Protein AF-A0A9W8K5K0-F1 (afdb_monomer)

Radius of gyration: 21.49 Å; Cα contacts (8 Å, |Δi|>4): 282; chains: 1; bounding box: 53×47×65 Å

Structure (mmCIF, N/CA/C/O backbone):
data_AF-A0A9W8K5K0-F1
#
_entry.id   AF-A0A9W8K5K0-F1
#
loop_
_atom_site.group_PDB
_atom_site.id
_atom_site.type_symbol
_atom_site.label_atom_id
_atom_site.label_alt_id
_atom_site.label_comp_id
_atom_site.label_asym_id
_atom_site.label_entity_id
_atom_site.label_seq_id
_atom_site.pdbx_PDB_ins_code
_atom_site.Cartn_x
_atom_site.Cartn_y
_atom_site.Cartn_z
_atom_site.occupancy
_atom_site.B_iso_or_equiv
_atom_site.auth_seq_id
_atom_site.auth_comp_id
_atom_site.auth_asym_id
_atom_s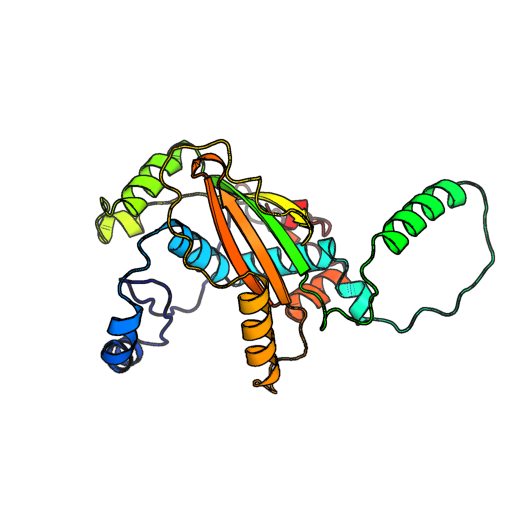ite.auth_atom_id
_atom_site.pdbx_PDB_model_num
ATOM 1 N N . MET A 1 1 ? 3.577 -17.006 6.324 1.00 28.88 1 MET A N 1
ATOM 2 C CA . MET A 1 1 ? 3.710 -16.705 7.771 1.00 28.88 1 MET A CA 1
ATOM 3 C C . MET A 1 1 ? 4.842 -15.705 7.890 1.00 28.88 1 MET A C 1
ATOM 5 O O . MET A 1 1 ? 5.988 -16.089 7.711 1.00 28.88 1 MET A O 1
ATOM 9 N N . PHE A 1 2 ? 4.519 -14.425 8.061 1.00 26.86 2 PHE A N 1
ATOM 10 C CA . PHE A 1 2 ? 5.523 -13.365 8.100 1.00 26.86 2 PHE A CA 1
ATOM 11 C C . PHE A 1 2 ? 6.258 -13.400 9.443 1.00 26.86 2 PHE A C 1
ATOM 13 O O . PHE A 1 2 ? 5.643 -13.220 10.494 1.00 26.86 2 PHE A O 1
ATOM 20 N N . VAL A 1 3 ? 7.568 -13.642 9.414 1.00 22.80 3 VAL A N 1
ATOM 21 C CA . VAL A 1 3 ? 8.436 -13.495 10.587 1.00 22.80 3 VAL A CA 1
ATOM 22 C C . VAL A 1 3 ? 8.920 -12.049 10.606 1.00 22.80 3 VAL A C 1
ATOM 24 O O . VAL A 1 3 ? 9.821 -11.663 9.869 1.00 22.80 3 VAL A O 1
ATOM 27 N N . VAL A 1 4 ? 8.278 -11.217 11.426 1.00 26.80 4 VAL A N 1
ATOM 28 C CA . VAL A 1 4 ? 8.677 -9.818 11.615 1.00 26.80 4 VAL A CA 1
ATOM 29 C C . VAL A 1 4 ? 10.001 -9.790 12.380 1.00 26.80 4 VAL A C 1
ATOM 31 O O . VAL A 1 4 ? 10.052 -10.093 13.574 1.00 26.80 4 VAL A O 1
ATOM 34 N N . HIS A 1 5 ? 11.084 -9.408 11.703 1.00 23.91 5 HIS A N 1
ATOM 35 C CA . HIS A 1 5 ? 12.347 -9.099 12.364 1.00 23.91 5 HIS A CA 1
ATOM 36 C C . HIS A 1 5 ? 12.169 -7.871 13.269 1.00 23.91 5 HIS A C 1
ATOM 38 O O . HIS A 1 5 ? 11.934 -6.763 12.800 1.00 23.91 5 HIS A O 1
ATOM 44 N N . LYS A 1 6 ? 12.250 -8.124 14.581 1.00 28.09 6 LYS A N 1
ATOM 45 C CA . LYS A 1 6 ? 12.564 -7.216 15.700 1.00 28.09 6 LYS A CA 1
ATOM 46 C C . LYS A 1 6 ? 12.496 -5.713 15.360 1.00 28.09 6 LYS A C 1
ATOM 48 O O . LYS A 1 6 ? 13.520 -5.057 15.202 1.00 28.09 6 LYS A O 1
ATOM 53 N N . ALA A 1 7 ? 11.280 -5.176 15.290 1.00 31.47 7 ALA A N 1
ATOM 54 C CA . ALA A 1 7 ? 11.058 -3.738 15.228 1.00 31.47 7 ALA A CA 1
ATOM 55 C C . ALA A 1 7 ? 11.490 -3.095 16.556 1.00 31.47 7 ALA A C 1
ATOM 57 O O . ALA A 1 7 ? 11.087 -3.543 17.634 1.00 31.47 7 ALA A O 1
ATOM 58 N N . GLU A 1 8 ? 12.314 -2.053 16.482 1.00 32.97 8 GLU A N 1
ATOM 59 C CA . GLU A 1 8 ? 12.599 -1.186 17.622 1.00 32.97 8 GLU A CA 1
ATOM 60 C C . GLU A 1 8 ? 11.276 -0.628 18.180 1.00 32.97 8 GLU A C 1
ATOM 62 O O . GLU A 1 8 ? 10.361 -0.265 17.437 1.00 32.97 8 GLU A O 1
ATOM 67 N N . LEU A 1 9 ? 11.136 -0.652 19.507 1.00 35.28 9 LEU A N 1
ATOM 68 C CA . LEU A 1 9 ? 9.880 -0.416 20.223 1.00 35.28 9 LEU A CA 1
ATOM 69 C C . LEU A 1 9 ? 9.452 1.060 20.148 1.00 35.28 9 LEU A C 1
ATOM 71 O O . LEU A 1 9 ? 9.703 1.836 21.067 1.00 35.28 9 LEU A O 1
ATOM 75 N N . PHE A 1 10 ? 8.757 1.450 19.082 1.00 43.97 10 PHE A N 1
ATOM 76 C CA . PHE A 1 10 ? 8.013 2.709 19.052 1.00 43.97 10 PHE A CA 1
ATOM 77 C C . PHE A 1 10 ? 6.735 2.594 19.893 1.00 43.97 10 PHE A C 1
ATOM 79 O O . PHE A 1 10 ? 5.970 1.633 19.772 1.00 43.97 10 PHE A O 1
ATOM 86 N N . VAL A 1 11 ? 6.466 3.601 20.730 1.00 43.78 11 VAL A N 1
ATOM 87 C CA . VAL A 1 11 ? 5.210 3.695 21.482 1.00 43.78 11 VAL A CA 1
ATOM 88 C C . VAL A 1 11 ? 4.137 4.229 20.535 1.00 43.78 11 VAL A C 1
ATOM 90 O O . VAL A 1 11 ? 4.165 5.393 20.132 1.00 43.78 11 VAL A O 1
ATOM 93 N N . ARG A 1 12 ? 3.185 3.372 20.159 1.00 55.06 12 ARG A N 1
ATOM 94 C CA . ARG A 1 12 ? 2.019 3.763 19.354 1.00 55.06 12 ARG A CA 1
ATOM 95 C C . ARG A 1 12 ? 0.937 4.373 20.239 1.00 55.06 12 ARG A C 1
ATOM 97 O O . ARG A 1 12 ? 0.675 3.883 21.337 1.00 55.06 12 ARG A O 1
ATOM 104 N N . ASN A 1 13 ? 0.270 5.415 19.744 1.00 52.84 13 ASN A N 1
ATOM 105 C CA . ASN A 1 13 ? -0.935 5.916 20.396 1.00 52.84 13 ASN A CA 1
ATOM 106 C C . ASN A 1 13 ? -2.065 4.884 20.289 1.00 52.84 13 ASN A C 1
ATOM 108 O O . 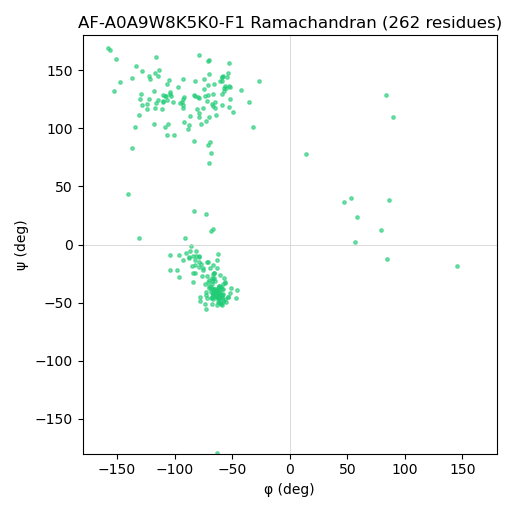ASN A 1 13 ? -2.461 4.526 19.186 1.00 52.84 13 ASN A O 1
ATOM 112 N N . PHE A 1 14 ? -2.597 4.418 21.415 1.00 54.91 14 PHE A N 1
ATOM 113 C CA . PHE A 1 14 ? -3.606 3.356 21.431 1.00 54.91 14 PHE A CA 1
ATOM 114 C C . PHE A 1 14 ? -4.948 3.778 20.812 1.00 54.91 14 PHE A C 1
ATOM 116 O O . PHE A 1 14 ? -5.616 2.947 20.201 1.00 54.91 14 PHE A O 1
ATOM 123 N N . ALA A 1 15 ? -5.304 5.067 20.880 1.00 61.88 15 ALA A N 1
ATOM 124 C CA . ALA A 1 15 ? -6.600 5.551 20.407 1.00 61.88 15 ALA A CA 1
ATOM 125 C C . ALA A 1 15 ? -6.699 5.583 18.871 1.00 61.88 15 ALA A C 1
ATOM 127 O O . ALA A 1 15 ? -7.614 4.994 18.305 1.00 61.88 15 ALA A O 1
ATOM 128 N N . CYS A 1 16 ? -5.732 6.191 18.175 1.00 67.50 16 CYS A N 1
ATOM 129 C CA . CYS A 1 16 ? -5.754 6.288 16.707 1.00 67.50 16 CYS A CA 1
ATOM 130 C C . CYS A 1 16 ? -4.790 5.316 16.009 1.00 67.50 16 CYS A C 1
ATOM 132 O O . CYS A 1 16 ? -4.999 4.991 14.849 1.00 67.50 16 CYS A O 1
ATOM 134 N N . LYS A 1 17 ? -3.742 4.828 16.690 1.00 63.69 17 LYS A N 1
ATOM 135 C CA . LYS A 1 17 ? -2.605 4.063 16.126 1.00 63.69 17 LYS A CA 1
ATOM 136 C C . LYS A 1 17 ? -1.827 4.767 14.994 1.00 63.69 17 LYS A C 1
ATOM 138 O O . LYS A 1 17 ? -0.855 4.195 14.514 1.00 63.69 17 LYS A O 1
ATOM 143 N N . MET A 1 18 ? -2.183 6.004 14.629 1.00 63.66 18 MET A N 1
ATOM 144 C CA . MET A 1 18 ? -1.558 6.772 13.539 1.00 63.66 18 MET A CA 1
ATOM 145 C C . MET A 1 18 ? -0.289 7.520 13.958 1.00 63.66 18 MET A C 1
ATOM 147 O O . MET A 1 18 ? 0.623 7.693 13.156 1.00 63.66 18 MET A O 1
ATOM 151 N N . ALA A 1 19 ? -0.213 7.980 15.208 1.00 72.06 19 ALA A N 1
ATOM 152 C CA . ALA A 1 19 ? 0.961 8.687 15.707 1.00 72.06 19 ALA A CA 1
ATOM 153 C C . ALA A 1 19 ? 1.955 7.709 16.353 1.00 72.06 19 ALA A C 1
ATOM 155 O O . ALA A 1 19 ? 1.594 6.933 17.249 1.00 72.06 19 ALA A O 1
ATOM 156 N N . MET A 1 20 ? 3.207 7.767 15.894 1.00 74.31 20 MET A N 1
ATOM 157 C CA . MET A 1 20 ? 4.337 7.035 16.465 1.00 74.31 20 MET A CA 1
ATOM 158 C C . MET A 1 20 ? 5.199 7.988 17.285 1.00 74.31 20 MET A C 1
ATOM 160 O O . MET A 1 20 ? 5.602 9.043 16.800 1.00 74.31 20 MET A O 1
ATOM 164 N N . TYR A 1 21 ? 5.504 7.598 18.520 1.00 79.56 21 TYR A N 1
ATOM 165 C CA . 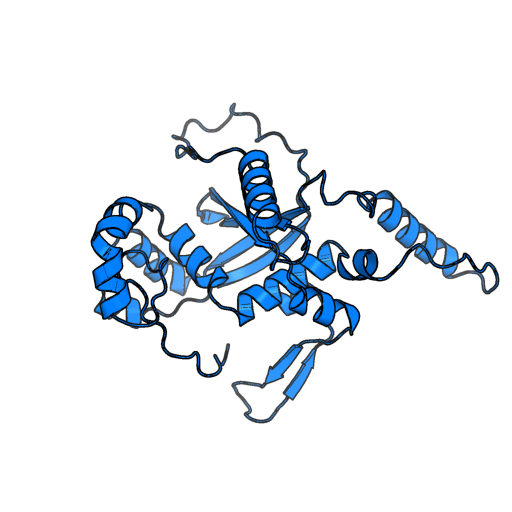TYR A 1 21 ? 6.361 8.367 19.410 1.00 79.56 21 TYR A CA 1
ATOM 166 C C . TYR A 1 21 ? 7.548 7.516 19.849 1.00 79.56 21 TYR A C 1
ATOM 168 O O . TYR A 1 21 ? 7.422 6.312 20.078 1.00 79.56 21 TYR A O 1
ATOM 176 N N . CYS A 1 22 ? 8.708 8.151 20.009 1.00 77.75 22 CYS A N 1
ATOM 177 C CA . CYS A 1 22 ? 9.886 7.484 20.560 1.00 77.75 22 CYS A CA 1
ATOM 178 C C . CYS A 1 22 ? 9.727 7.143 22.053 1.00 77.75 22 CYS A C 1
ATOM 180 O O . CYS A 1 22 ? 10.420 6.264 22.552 1.00 77.75 22 CYS A O 1
ATOM 182 N N . SER A 1 23 ? 8.811 7.807 22.771 1.00 84.38 23 SER A N 1
ATOM 183 C CA . SER A 1 23 ? 8.527 7.530 24.180 1.00 84.38 23 SER A CA 1
ATOM 184 C C . SER A 1 23 ? 7.120 7.980 24.604 1.00 84.38 23 SER A C 1
ATOM 186 O O . SER A 1 23 ? 6.442 8.737 23.898 1.00 84.38 23 SER A O 1
ATOM 188 N N . ARG A 1 24 ? 6.673 7.543 25.793 1.00 80.56 24 ARG A N 1
ATOM 189 C CA . ARG A 1 24 ? 5.390 7.973 26.388 1.00 80.56 24 ARG A CA 1
ATOM 190 C C . ARG A 1 24 ? 5.387 9.462 26.747 1.00 80.56 24 ARG A C 1
ATOM 192 O O . ARG A 1 24 ? 4.333 10.093 26.732 1.00 80.56 24 ARG A O 1
ATOM 199 N N . GLU A 1 25 ? 6.542 10.032 27.067 1.00 89.12 25 GLU A N 1
ATOM 200 C CA . GLU A 1 25 ? 6.707 11.455 27.373 1.00 89.12 25 GLU A CA 1
ATOM 201 C C . GLU A 1 25 ? 6.452 12.302 26.123 1.00 89.12 25 GLU A C 1
ATOM 203 O O . GLU A 1 25 ? 5.700 13.276 26.188 1.00 89.12 25 GLU A O 1
ATOM 208 N N . CYS A 1 26 ? 6.994 11.886 24.972 1.00 90.00 26 CYS A N 1
ATOM 209 C CA . CYS A 1 26 ? 6.730 12.526 23.682 1.00 90.00 26 CYS A CA 1
ATOM 210 C C . CYS A 1 26 ? 5.246 12.457 23.305 1.00 90.00 26 CYS A C 1
ATOM 212 O O . CYS A 1 26 ? 4.676 13.470 22.906 1.00 90.00 26 CYS A O 1
ATOM 214 N N . GLN A 1 27 ? 4.600 11.308 23.525 1.00 91.81 27 GLN A N 1
ATOM 215 C CA . GLN A 1 27 ? 3.160 11.163 23.314 1.00 91.81 27 GLN A CA 1
ATOM 216 C C . GLN A 1 27 ? 2.350 12.120 24.199 1.00 91.81 27 GLN A C 1
ATOM 218 O O . GLN A 1 27 ? 1.473 12.824 23.706 1.00 91.81 27 GLN A O 1
ATOM 223 N N . LYS A 1 28 ? 2.624 12.166 25.511 1.00 91.81 28 LYS A N 1
ATOM 224 C CA . LYS A 1 28 ? 1.899 13.043 26.448 1.00 91.81 28 LYS A CA 1
ATOM 225 C C . LYS A 1 28 ? 2.075 14.520 26.108 1.00 91.81 28 LYS A C 1
ATOM 227 O O . LYS A 1 28 ? 1.125 15.285 26.252 1.00 91.81 28 LYS A O 1
ATOM 232 N N . LYS A 1 29 ? 3.273 14.907 25.662 1.00 94.81 29 LYS A N 1
ATOM 233 C CA . LYS A 1 29 ? 3.589 16.279 25.254 1.00 94.81 29 LYS A CA 1
ATOM 234 C C . LYS A 1 29 ? 2.798 16.706 24.014 1.00 94.81 29 LYS A C 1
ATOM 236 O O . LYS A 1 29 ? 2.328 17.837 23.971 1.00 94.81 29 LYS A O 1
ATOM 241 N N . ASP A 1 30 ? 2.629 15.808 23.045 1.00 93.00 30 ASP A N 1
ATOM 242 C CA . ASP A 1 30 ? 1.894 16.068 21.799 1.00 93.00 30 ASP A CA 1
ATOM 243 C C . ASP A 1 30 ? 0.370 15.864 21.932 1.00 93.00 30 ASP A C 1
ATOM 245 O O . ASP A 1 30 ? -0.418 16.393 21.147 1.00 93.00 30 ASP A O 1
ATOM 249 N N . TRP A 1 31 ? -0.079 15.143 22.968 1.00 89.75 31 TRP A N 1
ATOM 250 C CA . TRP A 1 31 ? -1.483 14.767 23.158 1.00 89.75 31 TRP A CA 1
ATOM 251 C C . TRP A 1 31 ? -2.492 15.926 23.090 1.00 89.75 31 TRP A C 1
ATOM 253 O O . TRP A 1 31 ? -3.528 15.729 22.462 1.00 89.75 31 TRP A O 1
ATOM 263 N N . PRO A 1 32 ? -2.266 17.126 23.663 1.00 92.31 32 PRO A N 1
ATOM 264 C CA . PRO A 1 32 ? -3.235 18.222 23.559 1.00 92.31 32 PRO A CA 1
ATOM 265 C C . PRO A 1 32 ? -3.516 18.666 22.115 1.00 92.31 32 PRO A C 1
ATOM 267 O O . PRO A 1 32 ? -4.662 18.986 21.800 1.00 92.31 32 PRO A O 1
ATOM 270 N N . GLY A 1 33 ? -2.497 18.652 21.247 1.00 87.25 33 GLY A N 1
ATOM 271 C CA . GLY A 1 33 ? -2.648 18.939 19.818 1.00 87.25 33 GLY A CA 1
ATOM 272 C C . GLY A 1 33 ? -3.228 17.742 19.072 1.00 87.25 33 GLY A C 1
ATOM 273 O O . GLY A 1 33 ? -4.235 17.859 18.377 1.00 87.25 33 GLY A O 1
ATOM 274 N N . HIS A 1 34 ? -2.658 16.560 19.308 1.00 85.38 34 HIS A N 1
ATOM 275 C CA . HIS A 1 34 ? -3.088 15.324 18.666 1.00 85.38 34 HIS A CA 1
ATOM 276 C C . HIS A 1 34 ? -4.540 14.951 18.991 1.00 85.38 34 HIS A C 1
ATOM 278 O O . HIS A 1 34 ? -5.251 14.454 18.133 1.00 85.38 34 HIS A O 1
ATOM 284 N N . LYS A 1 35 ? -5.040 15.212 20.203 1.00 83.38 35 LYS A N 1
ATOM 285 C CA . LYS A 1 35 ? -6.413 14.871 20.619 1.00 83.38 35 LYS A CA 1
ATOM 286 C C . LYS A 1 35 ? -7.483 15.481 19.707 1.00 83.38 35 LYS A C 1
ATOM 288 O O . LYS A 1 35 ? -8.561 14.904 19.589 1.00 83.38 35 LYS A O 1
ATOM 293 N N . GLN A 1 36 ? -7.194 16.624 19.084 1.00 79.06 36 GLN A N 1
ATOM 294 C CA . GLN A 1 36 ? -8.106 17.283 18.149 1.00 79.06 36 GLN A CA 1
ATOM 295 C C . GLN A 1 36 ? -8.187 16.546 16.806 1.00 79.06 36 GLN A C 1
ATOM 297 O O . GLN A 1 36 ? -9.263 16.489 16.229 1.00 79.06 36 GLN A O 1
ATOM 302 N N . SER A 1 37 ? -7.087 15.939 16.346 1.00 68.62 37 SER A N 1
ATOM 303 C CA . SER A 1 37 ? -7.039 15.108 15.132 1.00 68.62 37 SER A CA 1
ATOM 304 C C . SER A 1 37 ? -7.251 13.611 15.394 1.00 68.62 37 SER A C 1
ATOM 306 O O . SER A 1 37 ? -7.486 12.847 14.469 1.00 68.62 37 SER A O 1
ATOM 308 N N . CYS A 1 38 ? -7.174 13.179 16.655 1.00 78.31 38 CYS A N 1
ATOM 309 C CA . CYS A 1 38 ? -7.362 11.793 17.089 1.00 78.31 38 CYS A CA 1
ATOM 310 C C . CYS A 1 38 ? -8.838 11.366 17.076 1.00 78.31 38 CYS A C 1
ATOM 312 O O . CYS A 1 38 ? -9.140 10.174 17.065 1.00 78.31 38 CYS A O 1
ATOM 314 N N . LYS A 1 39 ? -9.762 12.331 17.126 1.00 61.25 39 LYS A N 1
ATOM 315 C CA . LYS A 1 39 ? -11.200 12.075 17.082 1.00 61.25 39 LYS A CA 1
ATOM 316 C C . LYS A 1 39 ? -11.654 11.914 15.629 1.00 61.25 39 LYS A C 1
ATOM 318 O O . LYS A 1 39 ? -11.423 12.806 14.829 1.00 61.25 39 LYS A O 1
ATOM 323 N N . GLU A 1 40 ? -12.371 10.820 15.368 1.00 57.34 40 GLU A N 1
ATOM 324 C CA . GLU A 1 40 ? -13.272 10.634 14.213 1.00 57.34 40 GLU A CA 1
ATOM 325 C C . GLU A 1 40 ? -12.685 10.132 12.882 1.00 57.34 40 GLU A C 1
ATOM 327 O O . GLU A 1 40 ? -13.211 10.454 11.822 1.00 57.34 40 GLU A O 1
ATOM 332 N N . GLU A 1 41 ? -11.729 9.200 12.895 1.00 55.06 41 GLU A N 1
ATOM 333 C CA . GLU A 1 41 ? -11.736 8.194 11.817 1.00 55.06 41 GLU A CA 1
ATOM 334 C C . GLU A 1 41 ? -12.720 7.083 12.198 1.00 55.06 41 GLU A C 1
ATOM 336 O O . GLU A 1 41 ? -12.396 6.123 12.897 1.00 55.06 41 GLU A O 1
ATOM 341 N N . THR A 1 42 ? -13.977 7.293 11.797 1.00 57.25 42 THR A N 1
ATOM 342 C CA . THR A 1 42 ? -15.134 6.429 12.078 1.00 57.25 42 THR A CA 1
ATOM 343 C C . THR A 1 42 ? -15.110 5.117 11.313 1.00 57.25 42 THR A C 1
ATOM 345 O O . THR A 1 42 ? -15.847 4.208 11.688 1.00 57.25 42 THR A O 1
ATOM 348 N N . SER A 1 43 ? -14.275 4.984 10.275 1.00 64.94 43 SER A N 1
ATOM 349 C CA . SER A 1 43 ? -14.071 3.700 9.624 1.00 64.94 43 SER A CA 1
ATOM 350 C C . SER A 1 43 ? -12.746 3.053 10.088 1.00 64.94 43 SER A C 1
ATOM 352 O O . SER A 1 43 ? -11.656 3.611 9.973 1.00 64.94 43 SER A O 1
ATOM 354 N N . PRO A 1 44 ? -12.816 1.846 10.641 1.00 70.25 44 PRO A N 1
ATOM 355 C CA . PRO A 1 44 ? -11.659 1.092 11.130 1.00 70.25 44 PRO A CA 1
ATOM 356 C C . PRO A 1 44 ? -10.896 0.351 10.029 1.00 70.25 44 PRO A C 1
ATOM 358 O O . PRO A 1 44 ? -9.765 -0.080 10.246 1.00 70.25 44 PRO A O 1
ATOM 361 N N . ILE A 1 45 ? -11.458 0.293 8.822 1.00 76.19 45 ILE A N 1
ATOM 362 C CA . ILE A 1 45 ? -10.751 -0.157 7.624 1.00 76.19 45 ILE A CA 1
ATOM 363 C C . ILE A 1 45 ? -9.567 0.781 7.297 1.00 76.19 45 ILE A C 1
ATOM 365 O O . ILE A 1 45 ? -8.449 0.276 7.192 1.00 76.19 45 ILE A O 1
ATOM 369 N N . PRO A 1 46 ? -9.725 2.121 7.202 1.00 80.56 46 PRO A N 1
ATOM 370 C CA . PRO A 1 46 ? -8.591 3.040 7.103 1.00 80.56 46 PRO A CA 1
ATOM 371 C C . PRO A 1 46 ? -7.527 2.833 8.170 1.00 80.56 46 PRO A C 1
ATOM 373 O O . PRO A 1 46 ? -6.347 2.908 7.851 1.00 80.56 46 PRO A O 1
ATOM 376 N N . ARG A 1 47 ? -7.910 2.506 9.411 1.00 77.19 47 ARG A N 1
ATOM 377 C CA . ARG A 1 47 ? -6.945 2.216 10.484 1.00 77.19 47 ARG A CA 1
ATOM 378 C C . ARG A 1 47 ? -6.145 0.947 10.204 1.00 77.19 47 ARG A C 1
ATOM 380 O O . ARG A 1 47 ? -4.934 0.939 10.416 1.00 77.19 47 ARG A O 1
ATOM 387 N N . LEU A 1 48 ? -6.804 -0.111 9.728 1.00 80.44 48 LEU A N 1
ATOM 388 C CA . LEU A 1 48 ? -6.146 -1.357 9.335 1.00 80.44 48 LEU A CA 1
ATOM 389 C C . LEU A 1 48 ? -5.162 -1.115 8.185 1.00 80.44 48 LEU A C 1
ATOM 391 O O . LEU A 1 48 ? -3.994 -1.483 8.291 1.00 80.44 48 LEU A O 1
ATOM 395 N N . LEU A 1 49 ? -5.610 -0.431 7.131 1.00 83.75 49 LEU A N 1
ATOM 396 C CA . LEU A 1 49 ? -4.781 -0.105 5.970 1.00 83.75 49 LEU A CA 1
ATOM 397 C C . LEU A 1 49 ? -3.652 0.869 6.325 1.00 83.75 49 LEU A C 1
ATOM 399 O O . LEU A 1 49 ? -2.524 0.686 5.888 1.00 83.75 49 LEU A O 1
ATOM 403 N N . SER A 1 50 ? -3.899 1.855 7.185 1.00 83.31 50 SER A N 1
ATOM 404 C CA . SER A 1 50 ? -2.855 2.736 7.717 1.00 83.31 50 SER A CA 1
ATOM 405 C C . SER A 1 50 ? -1.805 1.936 8.496 1.00 83.31 50 SER A C 1
ATOM 407 O O . SER A 1 50 ? -0.607 2.137 8.306 1.00 83.31 50 SER A O 1
ATOM 409 N N . GLY A 1 51 ? -2.235 0.966 9.310 1.00 82.00 51 GLY A N 1
ATOM 410 C CA . GLY A 1 51 ? -1.343 0.042 10.008 1.00 82.00 51 GLY A CA 1
ATOM 411 C C . GLY A 1 51 ? -0.516 -0.834 9.062 1.00 82.00 51 GLY A C 1
ATOM 412 O O . GLY A 1 51 ? 0.675 -1.025 9.312 1.00 82.00 51 GLY A O 1
ATOM 413 N N . PHE A 1 52 ? -1.125 -1.313 7.974 1.00 85.19 52 PHE A N 1
ATOM 414 C CA . PHE A 1 52 ? -0.444 -2.032 6.895 1.00 85.19 52 PHE A CA 1
ATOM 415 C C . PHE A 1 52 ? 0.638 -1.151 6.250 1.00 85.19 52 PHE A C 1
ATOM 417 O O . PHE A 1 52 ? 1.805 -1.534 6.214 1.00 85.19 52 PHE A O 1
ATOM 424 N N . MET A 1 53 ? 0.285 0.077 5.858 1.00 88.00 53 MET A N 1
ATOM 425 C CA . MET A 1 53 ? 1.213 1.044 5.255 1.00 88.00 53 MET A CA 1
ATOM 426 C C . MET A 1 53 ? 2.317 1.511 6.220 1.00 88.00 53 MET A C 1
ATOM 428 O O . MET A 1 53 ? 3.390 1.927 5.785 1.00 88.00 53 MET A O 1
ATOM 432 N N . ALA A 1 54 ? 2.085 1.442 7.532 1.00 85.56 54 ALA A N 1
ATOM 433 C CA . ALA A 1 54 ? 3.081 1.765 8.550 1.00 85.56 54 ALA A CA 1
ATOM 434 C C . ALA A 1 54 ? 4.112 0.643 8.782 1.00 85.56 54 ALA A C 1
ATOM 436 O O . ALA A 1 54 ? 5.092 0.862 9.496 1.00 85.56 54 ALA A O 1
ATOM 437 N N . ASN A 1 55 ? 3.909 -0.559 8.228 1.00 84.69 55 ASN A N 1
ATOM 438 C CA . ASN A 1 55 ? 4.902 -1.628 8.283 1.00 84.69 55 ASN A CA 1
ATOM 439 C C . ASN A 1 55 ? 5.970 -1.393 7.196 1.00 84.69 55 ASN A C 1
ATOM 441 O O . ASN A 1 55 ? 5.634 -1.439 6.014 1.00 84.69 55 ASN A O 1
ATOM 445 N N . PRO A 1 56 ? 7.248 -1.168 7.553 1.00 85.12 56 PRO A N 1
ATOM 446 C CA . PRO A 1 56 ? 8.279 -0.808 6.582 1.00 85.12 56 PRO A CA 1
ATOM 447 C C . PRO A 1 56 ? 8.571 -1.913 5.563 1.00 85.12 56 PRO A C 1
ATOM 449 O O . PRO A 1 56 ?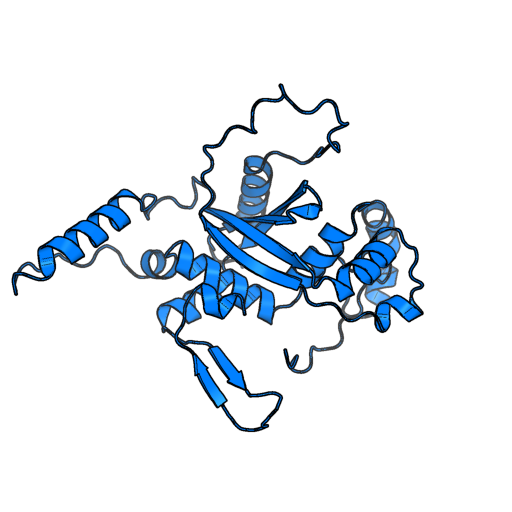 8.908 -1.589 4.431 1.00 85.12 56 PRO A O 1
ATOM 452 N N . VAL A 1 57 ? 8.431 -3.189 5.941 1.00 86.31 57 VAL A N 1
ATOM 453 C CA . VAL A 1 57 ? 8.669 -4.324 5.033 1.00 86.31 57 VAL A CA 1
ATOM 454 C C . VAL A 1 57 ? 7.536 -4.412 4.017 1.00 86.31 57 VAL A C 1
ATOM 456 O O . VAL A 1 57 ? 7.780 -4.275 2.827 1.00 86.31 57 VAL A O 1
ATOM 459 N N . LEU A 1 58 ? 6.287 -4.490 4.488 1.00 88.00 58 LEU A N 1
ATOM 460 C CA . LEU A 1 58 ? 5.117 -4.575 3.602 1.00 88.00 58 LEU A CA 1
ATOM 461 C C . LEU A 1 58 ? 4.989 -3.346 2.695 1.00 88.00 58 LEU A C 1
ATOM 463 O O . LEU A 1 58 ? 4.616 -3.454 1.531 1.00 88.00 58 LEU A O 1
ATOM 467 N N . ASN A 1 59 ? 5.312 -2.162 3.217 1.00 91.25 59 ASN A N 1
ATOM 468 C CA . ASN A 1 59 ? 5.314 -0.937 2.429 1.00 91.25 59 ASN A CA 1
ATOM 469 C C . ASN A 1 59 ? 6.437 -0.948 1.376 1.00 91.25 59 ASN A C 1
ATOM 471 O O . ASN A 1 59 ? 6.214 -0.504 0.253 1.00 91.25 59 ASN A O 1
ATOM 475 N N . LEU A 1 60 ? 7.620 -1.486 1.693 1.00 91.06 60 LEU A N 1
ATOM 476 C CA . LEU A 1 60 ? 8.688 -1.662 0.708 1.00 91.06 60 LEU A CA 1
ATOM 477 C C . LEU A 1 60 ? 8.280 -2.646 -0.397 1.00 91.06 60 LEU A C 1
ATOM 479 O O . LEU A 1 60 ? 8.482 -2.337 -1.571 1.00 91.06 60 LEU A O 1
ATOM 483 N N . ASP A 1 61 ? 7.670 -3.776 -0.044 1.00 91.06 61 ASP A N 1
ATOM 484 C CA . ASP A 1 61 ? 7.197 -4.772 -1.012 1.00 91.06 61 ASP A CA 1
ATOM 485 C C . ASP A 1 61 ? 6.119 -4.178 -1.925 1.00 91.06 61 ASP A C 1
ATOM 487 O O . ASP A 1 61 ? 6.216 -4.260 -3.150 1.00 91.06 61 ASP A O 1
ATOM 491 N N . LEU A 1 62 ? 5.157 -3.451 -1.350 1.00 94.25 62 LEU A N 1
ATOM 492 C CA . LEU A 1 62 ? 4.134 -2.732 -2.106 1.00 94.25 62 LEU A CA 1
ATOM 493 C C . LEU A 1 62 ? 4.738 -1.669 -3.038 1.00 94.25 62 LEU A C 1
ATOM 495 O O . LEU A 1 62 ? 4.364 -1.587 -4.207 1.00 94.25 62 LEU A O 1
ATOM 499 N N . GLN A 1 63 ? 5.682 -0.853 -2.558 1.00 94.75 63 GLN A N 1
ATOM 500 C CA . GLN A 1 63 ? 6.376 0.130 -3.400 1.00 94.75 63 GLN A CA 1
ATOM 501 C C . GLN A 1 63 ? 7.144 -0.542 -4.539 1.00 94.75 63 GLN A C 1
ATOM 503 O O . GLN A 1 63 ? 7.175 -0.013 -5.650 1.00 94.75 63 GLN A O 1
ATOM 508 N N . THR A 1 64 ? 7.744 -1.702 -4.277 1.00 93.19 64 THR A N 1
ATOM 509 C CA . THR A 1 64 ? 8.475 -2.496 -5.269 1.00 93.19 64 THR A CA 1
ATOM 510 C C . THR A 1 64 ? 7.514 -3.047 -6.321 1.00 93.19 64 THR A C 1
ATOM 512 O O . THR A 1 64 ? 7.758 -2.869 -7.513 1.00 93.19 64 THR A O 1
ATOM 515 N N . ALA A 1 65 ? 6.363 -3.588 -5.906 1.00 94.31 65 ALA A N 1
ATOM 516 C CA . ALA A 1 65 ? 5.295 -4.024 -6.804 1.00 94.31 65 ALA A CA 1
ATOM 517 C C . ALA A 1 65 ? 4.820 -2.881 -7.717 1.00 94.31 65 ALA A C 1
ATOM 519 O O . ALA A 1 65 ? 4.748 -3.041 -8.935 1.00 94.31 65 ALA A O 1
ATOM 520 N N . LEU A 1 66 ? 4.571 -1.697 -7.145 1.00 94.94 66 LEU A N 1
ATOM 521 C CA . LEU A 1 66 ? 4.188 -0.498 -7.896 1.00 94.94 66 LEU A CA 1
ATOM 522 C C . LEU A 1 66 ? 5.295 -0.051 -8.864 1.00 94.94 66 LEU A C 1
ATOM 524 O O . LEU A 1 66 ? 5.008 0.322 -10.002 1.00 94.94 66 LEU A O 1
ATOM 528 N N . ALA A 1 67 ? 6.559 -0.110 -8.441 1.00 93.88 67 ALA A N 1
ATOM 529 C CA . ALA A 1 67 ? 7.700 0.247 -9.276 1.00 93.88 67 ALA A CA 1
ATOM 530 C C . ALA A 1 67 ? 7.873 -0.695 -10.476 1.00 93.88 67 ALA A C 1
ATOM 532 O O . ALA A 1 67 ? 8.189 -0.217 -11.567 1.00 93.88 67 ALA A O 1
ATOM 533 N N . ILE A 1 68 ? 7.632 -1.998 -10.301 1.00 92.62 68 ILE A N 1
ATOM 534 C CA . ILE A 1 68 ? 7.617 -2.986 -11.392 1.00 92.62 68 ILE A CA 1
ATOM 535 C C . ILE A 1 68 ? 6.434 -2.710 -12.317 1.00 92.62 68 ILE A C 1
ATOM 537 O O . ILE A 1 68 ? 6.615 -2.564 -13.524 1.00 92.62 68 ILE A O 1
ATOM 541 N N . MET A 1 69 ? 5.235 -2.583 -11.745 1.00 93.25 69 MET A N 1
ATOM 542 C CA . MET A 1 69 ? 3.984 -2.426 -12.486 1.00 93.25 69 MET A CA 1
ATOM 543 C C . MET A 1 69 ? 3.983 -1.187 -13.387 1.00 93.25 69 MET A C 1
ATOM 545 O O . MET A 1 69 ? 3.576 -1.265 -14.543 1.00 93.25 69 MET A O 1
ATOM 549 N N . PHE A 1 70 ? 4.472 -0.050 -12.888 1.00 92.00 70 PHE A N 1
ATOM 550 C CA . PHE A 1 70 ? 4.605 1.180 -13.679 1.00 92.00 70 PHE A CA 1
ATOM 551 C C . PHE A 1 70 ? 5.960 1.316 -14.372 1.00 92.00 70 PHE A C 1
ATOM 553 O O . PHE A 1 70 ? 6.232 2.344 -14.995 1.00 92.00 70 PHE A O 1
ATOM 560 N N . ASN A 1 71 ? 6.812 0.291 -14.282 1.00 91.25 71 ASN A N 1
ATOM 561 C CA . ASN A 1 71 ? 8.123 0.251 -14.915 1.00 91.25 71 ASN A CA 1
ATOM 562 C C . ASN A 1 71 ? 9.004 1.477 -14.566 1.00 91.25 71 ASN A C 1
ATOM 564 O O . ASN A 1 71 ? 9.715 2.033 -15.402 1.00 91.25 71 ASN A O 1
ATOM 568 N N . ILE A 1 72 ? 8.959 1.912 -13.306 1.00 89.75 72 ILE A N 1
ATOM 569 C CA . ILE A 1 72 ? 9.590 3.152 -12.822 1.00 89.75 72 ILE A CA 1
ATOM 570 C C . ILE A 1 72 ? 11.118 3.056 -12.838 1.00 89.75 72 ILE A C 1
ATOM 572 O O . ILE A 1 72 ? 11.814 4.020 -13.155 1.00 89.75 72 ILE A O 1
ATOM 576 N N . ALA A 1 73 ? 11.658 1.879 -12.525 1.00 86.00 73 ALA A N 1
ATOM 577 C CA . ALA A 1 73 ? 13.097 1.647 -12.441 1.00 86.00 73 ALA A CA 1
ATOM 578 C C . ALA A 1 73 ? 13.840 1.877 -13.765 1.00 86.00 73 ALA A C 1
ATOM 580 O O . ALA A 1 73 ? 14.967 2.383 -13.764 1.00 86.00 73 ALA A O 1
ATOM 581 N N . THR A 1 74 ? 13.202 1.541 -14.889 1.00 82.81 74 THR A N 1
ATOM 582 C CA . THR A 1 74 ? 13.787 1.745 -16.222 1.00 82.81 74 THR A CA 1
ATOM 583 C C . THR A 1 74 ? 13.719 3.206 -16.658 1.00 82.81 74 THR A C 1
ATOM 585 O O . THR A 1 74 ? 14.594 3.659 -17.391 1.00 82.81 74 THR A O 1
ATOM 588 N N . MET A 1 75 ? 12.742 3.971 -16.159 1.00 74.88 75 MET A N 1
ATOM 589 C CA . MET A 1 75 ? 12.655 5.416 -16.397 1.00 74.88 75 MET A CA 1
ATOM 590 C C . MET A 1 75 ? 13.752 6.185 -15.652 1.00 74.88 75 MET A C 1
ATOM 592 O O . MET A 1 75 ? 14.231 7.205 -16.136 1.00 74.88 75 MET A O 1
ATOM 596 N N . ALA A 1 76 ? 14.167 5.694 -14.481 1.00 70.00 76 ALA A N 1
ATOM 597 C CA . ALA A 1 76 ? 15.164 6.361 -13.648 1.00 70.00 76 ALA A CA 1
ATOM 598 C C . ALA A 1 76 ? 16.610 6.226 -14.165 1.00 70.00 76 ALA A C 1
ATOM 600 O O . ALA A 1 76 ? 17.465 7.012 -13.763 1.00 70.00 76 ALA A O 1
ATOM 601 N N . THR A 1 77 ? 16.909 5.235 -15.015 1.00 64.75 77 THR A N 1
ATOM 602 C CA . THR A 1 77 ? 18.297 4.830 -15.311 1.00 64.75 77 THR A CA 1
ATOM 603 C C . THR A 1 77 ? 18.868 5.268 -16.650 1.00 64.75 77 THR A C 1
ATOM 605 O O . THR A 1 77 ? 20.072 5.109 -16.810 1.00 64.75 77 THR A O 1
ATOM 608 N N . ASN A 1 78 ? 18.113 5.839 -17.599 1.00 48.94 78 ASN A N 1
ATOM 609 C CA . ASN A 1 78 ? 18.689 6.142 -18.920 1.00 48.94 78 ASN A CA 1
ATOM 610 C C . ASN A 1 78 ? 18.026 7.324 -19.669 1.00 48.94 78 ASN A C 1
ATOM 612 O O . ASN A 1 78 ? 16.808 7.303 -19.858 1.00 48.94 78 ASN A O 1
ATOM 616 N N . PRO A 1 79 ? 18.795 8.290 -20.231 1.00 45.38 79 PRO A N 1
ATOM 617 C CA . PRO A 1 79 ? 18.479 8.806 -21.566 1.00 45.38 79 PRO A CA 1
ATOM 618 C C . PRO A 1 79 ? 18.520 7.635 -22.570 1.00 45.38 79 PRO A C 1
ATOM 620 O O . PRO A 1 79 ? 19.331 6.727 -22.392 1.00 45.38 79 PRO A O 1
ATOM 623 N N . PRO A 1 80 ? 17.652 7.608 -23.597 1.00 38.12 80 PRO A N 1
ATOM 624 C CA . PRO A 1 80 ? 17.421 6.427 -24.429 1.00 38.12 80 PRO A CA 1
ATOM 625 C C . PRO A 1 80 ? 18.736 5.840 -24.975 1.00 38.12 80 PRO A C 1
ATOM 627 O O . PRO A 1 80 ? 19.586 6.604 -25.444 1.00 38.12 80 PRO A O 1
ATOM 630 N N . PRO A 1 81 ? 18.928 4.507 -24.930 1.00 43.69 81 PRO A N 1
ATOM 631 C CA . PRO A 1 81 ? 20.123 3.890 -25.487 1.00 43.69 81 PRO A CA 1
ATOM 632 C C . PRO A 1 81 ? 20.228 4.228 -26.984 1.00 43.69 81 PRO A C 1
ATOM 634 O O . PRO A 1 81 ? 19.205 4.232 -27.677 1.00 43.69 81 PRO A O 1
ATOM 637 N N . PRO A 1 82 ? 21.433 4.506 -27.519 1.00 40.12 82 PRO A N 1
ATOM 638 C CA . PRO A 1 82 ? 21.603 4.687 -28.952 1.00 40.12 82 PRO A CA 1
ATOM 639 C C . PRO A 1 82 ? 21.162 3.407 -29.665 1.00 40.12 82 PRO A C 1
ATOM 641 O O . PRO A 1 82 ? 21.684 2.321 -29.405 1.00 40.12 82 PRO A O 1
ATOM 644 N N . PHE A 1 83 ? 20.165 3.554 -30.536 1.00 42.12 83 PHE A N 1
ATOM 645 C CA . PHE A 1 83 ? 19.595 2.482 -31.341 1.00 42.12 83 PHE A CA 1
ATOM 646 C C . PHE A 1 83 ? 20.712 1.748 -32.095 1.00 42.12 83 PHE A C 1
ATOM 648 O O . PHE A 1 83 ? 21.417 2.357 -32.900 1.00 42.12 83 PHE A O 1
ATOM 655 N N . ARG A 1 84 ? 20.882 0.447 -31.833 1.00 46.72 84 ARG A N 1
ATOM 656 C CA . ARG A 1 84 ? 21.692 -0.442 -32.673 1.00 46.72 84 ARG A CA 1
ATOM 657 C C . ARG A 1 84 ? 20.743 -1.341 -33.467 1.00 46.72 84 ARG A C 1
ATOM 659 O O . ARG A 1 84 ? 20.141 -2.235 -32.870 1.00 46.72 84 ARG A O 1
ATOM 666 N N . PRO A 1 85 ? 20.539 -1.080 -34.768 1.00 55.06 85 PRO A N 1
ATOM 667 C CA . PRO A 1 85 ? 19.997 -2.094 -35.657 1.00 55.06 85 PRO A CA 1
ATOM 668 C C . PRO A 1 85 ? 21.061 -3.184 -35.856 1.00 55.06 85 PRO A C 1
ATOM 670 O O . PRO A 1 85 ? 22.238 -2.886 -35.686 1.00 55.06 85 PRO A O 1
ATOM 673 N N . GLU A 1 86 ? 20.631 -4.386 -36.264 1.00 55.38 86 GLU A N 1
ATOM 674 C CA . GLU A 1 86 ? 21.452 -5.595 -36.537 1.00 55.38 86 GLU A CA 1
ATOM 675 C C . GLU A 1 86 ? 21.618 -6.446 -35.248 1.00 55.38 86 GLU A C 1
ATOM 677 O O . GLU A 1 86 ? 22.170 -5.981 -34.261 1.00 55.38 86 GLU A O 1
ATOM 682 N N . ASP A 1 87 ? 21.039 -7.642 -35.048 1.00 48.09 87 ASP A N 1
ATOM 683 C CA . ASP A 1 87 ? 20.722 -8.754 -35.953 1.00 48.09 87 ASP A CA 1
ATOM 684 C C . ASP A 1 87 ? 19.596 -9.675 -35.419 1.00 48.09 87 ASP A C 1
ATOM 686 O O . ASP A 1 87 ? 19.160 -9.565 -34.273 1.00 48.09 87 ASP A O 1
ATOM 690 N N . GLU A 1 88 ? 19.123 -10.559 -36.304 1.00 48.81 88 GLU A N 1
ATOM 691 C CA . GLU A 1 88 ? 18.278 -11.761 -36.138 1.00 48.81 88 GLU A CA 1
ATOM 692 C C . GLU A 1 88 ? 16.749 -11.632 -36.060 1.00 48.81 88 GLU A C 1
ATOM 694 O O . GLU A 1 88 ? 16.168 -10.819 -35.342 1.00 48.81 88 GLU A O 1
ATOM 699 N N . VAL A 1 89 ? 16.118 -12.439 -36.914 1.00 64.81 89 VAL A N 1
ATOM 700 C CA . VAL A 1 89 ? 14.808 -12.301 -37.550 1.00 64.81 89 VAL A CA 1
ATOM 701 C C . VAL A 1 89 ? 14.043 -13.599 -37.289 1.00 64.81 89 VAL A C 1
ATOM 703 O O . VAL A 1 89 ? 14.539 -14.664 -37.626 1.00 64.81 89 VAL A O 1
ATOM 706 N N . ASP A 1 90 ? 12.900 -13.463 -36.607 1.00 60.59 90 ASP A N 1
ATOM 707 C CA . ASP A 1 90 ? 11.631 -14.221 -36.747 1.00 60.59 90 ASP A CA 1
ATOM 708 C C . ASP A 1 90 ? 10.865 -14.462 -35.435 1.00 60.59 90 ASP A C 1
ATOM 710 O O . ASP A 1 90 ? 9.646 -14.572 -35.464 1.00 60.59 90 ASP A O 1
ATOM 714 N N . GLN A 1 91 ? 11.491 -14.336 -34.261 1.00 50.75 91 GLN A N 1
ATOM 715 C CA . GLN A 1 91 ? 10.757 -14.079 -32.996 1.00 50.75 91 GLN A CA 1
ATOM 716 C C . GLN A 1 91 ? 10.583 -12.576 -32.714 1.00 50.75 91 GLN A C 1
ATOM 718 O O . GLN A 1 91 ? 9.852 -12.152 -31.818 1.00 50.75 91 GLN A O 1
ATOM 723 N N . LYS A 1 92 ? 11.233 -11.741 -33.533 1.00 55.75 92 LYS A N 1
ATOM 724 C CA . LYS A 1 92 ? 11.222 -10.283 -33.415 1.00 55.75 92 LYS A CA 1
ATOM 725 C C . LYS A 1 92 ? 9.865 -9.662 -33.696 1.00 55.75 92 LYS A C 1
ATOM 727 O O . LYS A 1 92 ? 9.627 -8.596 -33.163 1.00 55.75 92 LYS A O 1
ATOM 732 N N . ALA A 1 93 ? 9.000 -10.246 -34.523 1.00 62.44 93 ALA A N 1
ATOM 733 C CA . ALA A 1 93 ? 7.755 -9.579 -34.908 1.00 62.44 93 ALA A CA 1
ATOM 734 C C . ALA A 1 93 ? 6.737 -9.533 -33.754 1.00 62.44 93 ALA A C 1
ATOM 736 O O . ALA A 1 93 ? 6.215 -8.460 -33.463 1.00 62.44 93 ALA A O 1
ATOM 737 N N . GLU A 1 94 ? 6.523 -10.649 -33.049 1.00 54.03 94 GLU A N 1
ATOM 738 C CA . GLU A 1 94 ? 5.643 -10.700 -31.870 1.00 54.03 94 GLU A CA 1
ATOM 739 C C . GLU A 1 94 ? 6.258 -10.003 -30.659 1.00 54.03 94 GLU A C 1
ATOM 741 O O . GLU A 1 94 ? 5.583 -9.198 -30.020 1.00 54.03 94 GLU A O 1
ATOM 746 N N . ALA A 1 95 ? 7.553 -10.212 -30.391 1.00 57.94 95 ALA A N 1
ATOM 747 C CA . ALA A 1 95 ? 8.246 -9.484 -29.331 1.00 57.94 95 ALA A CA 1
ATOM 748 C C . ALA A 1 95 ? 8.223 -7.970 -29.592 1.00 57.94 95 ALA A C 1
ATOM 750 O O . ALA A 1 95 ? 7.939 -7.205 -28.682 1.00 57.94 95 ALA A O 1
ATOM 751 N N . LYS A 1 96 ? 8.421 -7.522 -30.840 1.00 73.31 96 LYS A N 1
ATOM 752 C CA . LYS A 1 96 ? 8.333 -6.106 -31.231 1.00 73.31 96 LYS A CA 1
ATOM 753 C C . LYS A 1 96 ? 6.906 -5.581 -31.188 1.00 73.31 96 LYS A C 1
ATOM 755 O O . LYS A 1 96 ? 6.740 -4.429 -30.821 1.00 73.31 96 LYS A O 1
ATOM 760 N N . ALA A 1 97 ? 5.892 -6.374 -31.531 1.00 68.56 97 ALA A N 1
ATOM 761 C CA . ALA A 1 97 ? 4.493 -5.969 -31.401 1.00 68.56 97 ALA A CA 1
ATOM 762 C C . ALA A 1 97 ? 4.093 -5.810 -29.926 1.00 68.56 97 ALA A C 1
ATOM 764 O O . ALA A 1 97 ? 3.457 -4.820 -29.575 1.00 68.56 97 ALA A O 1
ATOM 765 N N . TYR A 1 98 ? 4.535 -6.722 -29.056 1.00 57.38 98 TYR A N 1
ATOM 766 C CA . TYR A 1 98 ? 4.356 -6.618 -27.608 1.00 57.38 98 TYR A CA 1
ATOM 767 C C . TYR A 1 98 ? 5.143 -5.437 -27.019 1.00 57.38 98 TYR A C 1
ATOM 769 O O . TYR A 1 98 ? 4.588 -4.666 -26.239 1.00 57.38 98 TYR A O 1
ATOM 777 N N . GLN A 1 99 ? 6.389 -5.217 -27.457 1.00 62.91 99 GLN A N 1
ATOM 778 C CA . GLN A 1 99 ? 7.190 -4.049 -27.078 1.00 62.91 99 GLN A CA 1
ATOM 779 C C . GLN A 1 99 ? 6.536 -2.743 -27.542 1.00 62.91 99 GLN A C 1
ATOM 781 O O . GLN A 1 99 ? 6.449 -1.816 -26.749 1.00 62.91 99 GLN A O 1
ATOM 786 N N . LEU A 1 100 ? 6.036 -2.673 -28.784 1.00 69.62 100 LEU A N 1
ATOM 787 C CA . LEU A 1 100 ? 5.337 -1.498 -29.316 1.00 69.62 100 LEU A CA 1
ATOM 788 C C . LEU A 1 100 ? 4.017 -1.252 -28.589 1.00 69.62 100 LEU A C 1
ATOM 790 O O . LEU A 1 100 ? 3.674 -0.100 -28.359 1.00 69.62 100 LEU A O 1
ATOM 794 N N . ALA A 1 101 ? 3.277 -2.301 -28.227 1.00 61.81 101 ALA A N 1
ATOM 795 C CA . ALA A 1 101 ? 2.055 -2.171 -27.441 1.00 61.81 101 ALA A CA 1
ATOM 796 C C . ALA A 1 101 ? 2.362 -1.659 -26.024 1.00 61.81 101 ALA A C 1
ATOM 798 O O . ALA A 1 101 ? 1.688 -0.751 -25.543 1.00 61.81 101 ALA A O 1
ATOM 799 N N . LEU A 1 102 ? 3.426 -2.166 -25.390 1.00 55.72 102 LEU A N 1
ATOM 800 C CA . LEU A 1 102 ? 3.939 -1.654 -24.117 1.00 55.72 102 LEU A CA 1
ATOM 801 C C . LEU A 1 102 ? 4.440 -0.211 -24.234 1.00 55.72 102 LEU A C 1
ATOM 803 O O . LEU A 1 102 ? 4.175 0.588 -23.348 1.00 55.72 102 LEU A O 1
ATOM 807 N N . GLU A 1 103 ? 5.149 0.145 -25.303 1.00 63.16 103 GLU A N 1
ATOM 808 C CA . GLU A 1 103 ? 5.658 1.500 -25.545 1.00 63.16 103 GLU A CA 1
ATOM 809 C C . GLU A 1 103 ? 4.546 2.496 -25.881 1.00 63.16 103 GLU A C 1
ATOM 811 O O . GLU A 1 103 ? 4.588 3.624 -25.401 1.00 63.16 103 GLU A O 1
ATOM 816 N N . ALA A 1 104 ? 3.526 2.083 -26.634 1.00 61.25 104 ALA A N 1
ATOM 817 C CA . ALA A 1 104 ? 2.350 2.899 -26.922 1.00 61.25 104 ALA A CA 1
ATOM 818 C C . ALA A 1 104 ? 1.456 3.086 -25.685 1.00 61.25 104 ALA A C 1
ATOM 820 O O . ALA A 1 104 ? 0.815 4.126 -25.546 1.00 61.25 104 ALA A O 1
ATOM 821 N N . ALA A 1 105 ? 1.432 2.103 -24.779 1.00 53.59 105 ALA A N 1
ATOM 822 C CA . ALA A 1 105 ? 0.737 2.188 -23.497 1.00 53.59 105 ALA A CA 1
ATOM 823 C C . ALA A 1 105 ? 1.567 2.876 -22.396 1.00 53.59 105 ALA A C 1
ATOM 825 O O . ALA A 1 105 ? 1.031 3.181 -21.328 1.00 53.59 105 ALA A O 1
ATOM 826 N N . ARG A 1 106 ? 2.865 3.134 -22.619 1.00 55.91 106 ARG A N 1
ATOM 827 C CA . ARG A 1 106 ? 3.714 3.808 -21.632 1.00 55.91 106 ARG A CA 1
ATOM 828 C C . ARG A 1 106 ? 3.331 5.288 -21.556 1.00 55.91 106 ARG A C 1
ATOM 830 O O . ARG A 1 106 ? 3.429 5.992 -22.563 1.00 55.91 106 ARG A O 1
ATOM 837 N N . PRO A 1 107 ? 2.972 5.814 -20.372 1.00 52.84 107 PRO A N 1
ATOM 838 C CA . PRO A 1 107 ? 2.962 7.256 -20.175 1.00 52.84 107 PRO A CA 1
ATOM 839 C C . PRO A 1 107 ? 4.355 7.798 -20.514 1.00 52.84 107 PRO A C 1
ATOM 841 O O . PRO A 1 107 ? 5.366 7.189 -20.159 1.00 52.84 107 PRO A O 1
ATOM 844 N N . ASN A 1 108 ? 4.396 8.912 -21.250 1.00 53.31 108 ASN A N 1
ATOM 845 C CA . ASN A 1 108 ? 5.627 9.512 -21.756 1.00 53.31 108 ASN A CA 1
ATOM 846 C C . ASN A 1 108 ? 6.645 9.640 -20.594 1.00 53.31 108 ASN A C 1
ATOM 8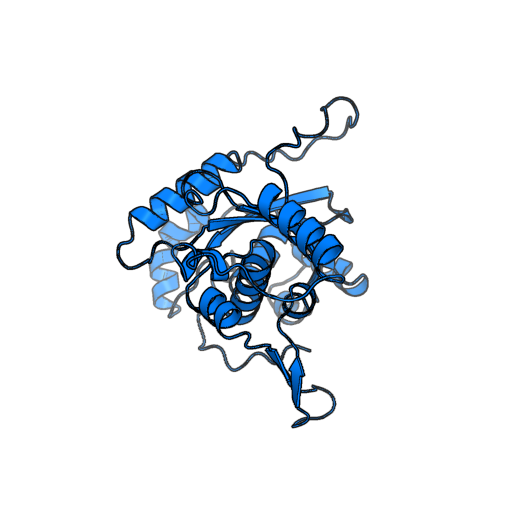48 O O . ASN A 1 108 ? 6.368 10.377 -19.641 1.00 53.31 108 ASN A O 1
ATOM 852 N N . PRO A 1 109 ? 7.786 8.917 -20.618 1.00 53.78 109 PRO A N 1
ATOM 853 C CA . PRO A 1 109 ? 8.652 8.710 -19.447 1.00 53.78 109 PRO A CA 1
ATOM 854 C C . PRO A 1 109 ? 9.262 10.001 -18.873 1.00 53.78 109 PRO A C 1
ATOM 856 O O . PRO A 1 109 ? 9.847 9.986 -17.793 1.00 53.78 109 PRO A O 1
ATOM 859 N N . GLY A 1 110 ? 9.101 11.130 -19.567 1.00 55.66 110 GLY A N 1
ATOM 860 C CA . GLY A 1 110 ? 9.594 12.436 -19.149 1.00 55.66 110 GLY A CA 1
ATOM 861 C C . GLY A 1 110 ? 8.681 13.252 -18.229 1.00 55.66 110 GLY A C 1
ATOM 862 O O . GLY A 1 110 ? 9.124 14.318 -17.817 1.00 55.66 110 GLY A O 1
ATOM 863 N N . ASN A 1 111 ? 7.443 12.828 -17.914 1.00 67.94 111 ASN A N 1
ATOM 864 C CA . ASN A 1 111 ? 6.511 13.723 -17.206 1.00 67.94 111 ASN A CA 1
ATOM 865 C C . ASN A 1 111 ? 5.624 13.103 -16.116 1.00 67.94 111 ASN A C 1
ATOM 867 O O . ASN A 1 111 ? 4.442 13.421 -15.976 1.00 67.94 111 ASN A O 1
ATOM 871 N N . TRP A 1 112 ? 6.205 12.247 -15.281 1.00 75.19 112 TRP A N 1
ATOM 872 C CA . TRP A 1 112 ? 5.539 11.748 -14.068 1.00 75.19 112 TRP A CA 1
ATOM 873 C C . TRP A 1 112 ? 5.227 12.848 -13.040 1.00 75.19 112 TRP A C 1
ATOM 875 O O . TRP A 1 112 ? 4.459 12.632 -12.105 1.00 75.19 112 TRP A O 1
ATOM 885 N N . ASP A 1 113 ? 5.801 14.039 -13.205 1.00 79.88 113 ASP A N 1
ATOM 886 C CA . ASP A 1 113 ? 5.452 15.198 -12.393 1.00 79.88 113 ASP A CA 1
ATOM 887 C C . ASP A 1 113 ? 4.117 15.839 -12.812 1.00 79.88 113 ASP A C 1
ATOM 889 O O . ASP A 1 113 ? 3.552 16.599 -12.025 1.00 79.88 113 ASP A O 1
ATOM 893 N N . GLU A 1 114 ? 3.580 15.552 -13.999 1.00 83.88 114 GLU A N 1
ATOM 894 C CA . GLU A 1 114 ? 2.309 16.128 -14.460 1.00 83.88 114 GLU A CA 1
ATOM 895 C C . GLU A 1 114 ? 1.095 15.234 -14.216 1.00 83.88 114 GLU A C 1
ATOM 897 O O . GLU A 1 114 ? -0.008 15.756 -14.032 1.00 83.88 114 GLU A O 1
ATOM 902 N N . VAL A 1 115 ? 1.280 13.911 -14.176 1.00 83.19 115 VAL A N 1
ATOM 903 C CA . VAL A 1 115 ? 0.174 12.949 -14.078 1.00 83.19 115 VAL A CA 1
ATOM 904 C C . VAL A 1 115 ? 0.423 11.954 -12.939 1.00 83.19 115 VAL A C 1
ATOM 906 O O . VAL A 1 115 ? 1.496 11.354 -12.889 1.00 83.19 115 VAL A O 1
ATOM 909 N N . PRO A 1 116 ? -0.548 11.739 -12.026 1.00 88.31 116 PRO A N 1
ATOM 910 C CA . PRO A 1 116 ? -0.424 10.714 -10.997 1.00 88.31 116 PRO A CA 1
ATOM 911 C C . PRO A 1 116 ? -0.404 9.311 -11.604 1.00 88.31 116 PRO A C 1
ATOM 913 O O . PRO A 1 116 ? -1.250 8.979 -12.435 1.00 88.31 116 PRO A O 1
ATOM 916 N N . PHE A 1 117 ? 0.473 8.447 -11.097 1.00 91.62 117 PHE A N 1
ATOM 917 C CA . PHE A 1 117 ? 0.283 7.005 -11.239 1.00 91.62 117 PHE A CA 1
ATOM 918 C C . PHE A 1 117 ? -0.879 6.591 -10.350 1.00 91.62 117 PHE A C 1
ATOM 920 O O . PHE A 1 117 ? -0.876 6.930 -9.167 1.00 91.62 117 PHE A O 1
ATOM 927 N N . ILE A 1 118 ? -1.856 5.866 -10.883 1.00 93.56 118 ILE A N 1
ATOM 928 C CA . ILE A 1 118 ? -2.973 5.361 -10.084 1.00 93.56 118 ILE A CA 1
ATOM 929 C C . ILE A 1 118 ? -3.003 3.852 -10.208 1.00 93.56 118 ILE A C 1
ATOM 931 O O . ILE A 1 118 ? -3.042 3.316 -11.311 1.00 93.56 118 ILE A O 1
ATOM 935 N N . ALA A 1 119 ? -2.978 3.177 -9.072 1.00 95.00 119 ALA A N 1
ATOM 936 C CA . ALA A 1 119 ? -3.105 1.740 -8.964 1.00 95.00 119 ALA A CA 1
ATOM 937 C C . ALA A 1 119 ? -4.361 1.399 -8.174 1.00 95.00 119 ALA A C 1
ATOM 939 O O . ALA A 1 119 ? -4.735 2.116 -7.247 1.00 95.00 119 ALA A O 1
ATOM 940 N N . LYS A 1 120 ? -4.980 0.277 -8.512 1.00 94.75 120 LYS A N 1
ATOM 941 C CA . LYS A 1 120 ? -6.055 -0.323 -7.737 1.00 94.75 120 LYS A CA 1
ATOM 942 C C . LYS A 1 120 ? -5.528 -1.603 -7.113 1.00 94.75 120 LYS A C 1
ATOM 944 O O . LYS A 1 120 ? -4.984 -2.444 -7.821 1.00 94.75 120 LYS A O 1
ATOM 949 N N . CYS A 1 121 ? -5.710 -1.747 -5.808 1.00 95.25 121 CYS A N 1
ATOM 950 C CA . CYS A 1 121 ? -5.409 -2.968 -5.086 1.00 95.25 121 CYS A CA 1
ATOM 951 C C . CYS A 1 121 ? -6.687 -3.549 -4.490 1.00 95.25 121 CYS A C 1
ATOM 953 O O . CYS A 1 121 ? -7.349 -2.912 -3.669 1.00 95.25 121 CYS A O 1
ATOM 955 N N . THR A 1 122 ? -7.055 -4.752 -4.919 1.00 93.25 122 THR A N 1
ATOM 956 C CA . THR A 1 122 ? -8.177 -5.474 -4.316 1.00 93.25 122 THR A CA 1
ATOM 957 C C . THR A 1 122 ? -7.686 -6.169 -3.060 1.00 93.25 122 THR A C 1
ATOM 959 O O . THR A 1 122 ? -6.698 -6.900 -3.101 1.00 93.25 122 THR A O 1
ATOM 962 N N . VAL A 1 123 ? -8.383 -5.936 -1.956 1.00 91.12 123 VAL A N 1
ATOM 963 C CA . VAL A 1 123 ? -8.022 -6.459 -0.645 1.00 91.12 123 VAL A CA 1
ATOM 964 C C . VAL A 1 123 ? -9.120 -7.377 -0.149 1.00 91.12 123 VAL A C 1
ATOM 966 O O . VAL A 1 123 ? -10.289 -6.988 -0.140 1.00 91.12 123 VAL A O 1
ATOM 969 N N . ASP A 1 124 ? -8.724 -8.553 0.323 1.00 88.19 124 ASP A N 1
ATOM 970 C CA . ASP A 1 124 ? -9.619 -9.469 1.015 1.00 88.19 124 ASP A CA 1
ATOM 971 C C . ASP A 1 124 ? -9.214 -9.687 2.462 1.00 88.19 124 ASP A C 1
ATOM 973 O O . ASP A 1 124 ? -8.065 -9.502 2.872 1.00 88.19 124 ASP A O 1
ATOM 977 N N . LEU A 1 125 ? -10.194 -10.173 3.209 1.00 83.12 125 LEU A N 1
ATOM 978 C CA . LEU A 1 125 ? -10.039 -10.710 4.544 1.00 83.12 125 LEU A CA 1
ATOM 979 C C . LEU A 1 125 ? -10.372 -12.197 4.503 1.00 83.12 125 LEU A C 1
ATOM 981 O O . LEU A 1 125 ? -11.262 -12.617 3.758 1.00 83.12 125 LEU A O 1
ATOM 985 N N . GLU A 1 126 ? -9.680 -12.997 5.310 1.00 81.31 126 GLU A N 1
ATOM 986 C CA . GLU A 1 126 ? -10.088 -14.387 5.490 1.00 81.31 126 GLU A CA 1
ATOM 987 C C . GLU A 1 126 ? -11.508 -14.434 6.081 1.00 81.31 126 GLU A C 1
ATOM 989 O O . GLU A 1 126 ? -11.824 -13.633 6.967 1.00 81.31 126 GLU A O 1
ATOM 994 N N . PRO A 1 127 ? -12.382 -15.367 5.659 1.00 80.50 127 PRO A N 1
ATOM 995 C CA . PRO A 1 127 ? -13.736 -15.445 6.204 1.00 80.50 127 PRO A CA 1
ATOM 996 C C . PRO A 1 127 ? -13.780 -15.599 7.732 1.00 80.50 127 PRO A C 1
ATOM 998 O O . PRO A 1 127 ? -14.696 -15.081 8.369 1.00 80.50 127 PRO A O 1
ATOM 1001 N N . CYS A 1 128 ? -12.792 -16.278 8.333 1.00 80.94 128 CYS A N 1
ATOM 1002 C CA . CYS A 1 128 ? -12.684 -16.395 9.790 1.00 80.94 128 CYS A CA 1
ATOM 1003 C C . CYS A 1 128 ? -12.355 -15.060 10.471 1.00 80.94 128 CYS A C 1
ATOM 1005 O O . CYS A 1 128 ? -12.844 -14.805 11.570 1.00 80.94 128 CYS A O 1
ATOM 1007 N N . ASP A 1 129 ? -11.608 -14.191 9.792 1.00 83.81 129 ASP A N 1
ATOM 1008 C CA . ASP A 1 129 ? -11.166 -12.902 10.320 1.00 83.81 129 ASP A CA 1
ATOM 1009 C C . ASP A 1 129 ? -12.248 -11.833 10.175 1.00 83.81 129 ASP A C 1
ATOM 1011 O O . ASP A 1 129 ? -12.207 -10.817 10.861 1.00 83.81 129 ASP A O 1
ATOM 1015 N N . TYR A 1 130 ? -13.245 -12.052 9.313 1.00 81.31 130 TYR A N 1
ATOM 1016 C CA . TYR A 1 130 ? -14.310 -11.083 9.056 1.00 81.31 130 TYR A CA 1
ATOM 1017 C C . TYR A 1 130 ? -15.078 -10.718 10.331 1.00 81.31 130 TYR A C 1
ATOM 1019 O O . TYR A 1 130 ? -15.414 -9.555 10.542 1.00 81.31 130 TYR A O 1
ATOM 1027 N N . ASN A 1 131 ? -15.316 -11.692 11.215 1.00 83.00 131 ASN A N 1
ATOM 1028 C CA . ASN A 1 131 ? -15.984 -11.452 12.494 1.00 83.00 131 ASN A CA 1
ATOM 1029 C C . ASN A 1 131 ? -15.130 -10.594 13.426 1.00 83.00 131 ASN A C 1
ATOM 1031 O O . ASN A 1 131 ? -15.633 -9.627 13.992 1.00 83.00 131 ASN A O 1
ATOM 1035 N N . ASP A 1 132 ? -13.846 -10.913 13.562 1.00 84.50 132 ASP A N 1
ATOM 1036 C CA . ASP A 1 132 ? -12.944 -10.157 14.426 1.00 84.50 132 ASP A CA 1
ATOM 1037 C C . ASP A 1 132 ? -12.693 -8.756 13.880 1.00 84.50 132 ASP A C 1
ATOM 1039 O O . ASP A 1 132 ? -12.745 -7.783 14.632 1.00 84.50 132 ASP A O 1
ATOM 1043 N N . VAL A 1 133 ? -12.515 -8.632 12.564 1.00 78.50 133 VAL A N 1
ATOM 1044 C CA . VAL A 1 133 ? -12.440 -7.344 11.886 1.00 78.50 133 VAL A CA 1
ATOM 1045 C C . VAL A 1 133 ? -13.719 -6.570 12.140 1.00 78.50 133 VAL A C 1
ATOM 1047 O O . VAL A 1 133 ? -13.612 -5.467 12.651 1.00 78.50 133 VAL A O 1
ATOM 1050 N N . ASN A 1 134 ? -14.909 -7.131 11.902 1.00 77.62 134 ASN A N 1
ATOM 1051 C CA . ASN A 1 134 ? -16.182 -6.448 12.149 1.00 77.62 134 ASN A CA 1
ATOM 1052 C C . ASN A 1 134 ? -16.373 -6.026 13.601 1.00 77.62 134 ASN A C 1
ATOM 1054 O O . ASN A 1 134 ? -16.883 -4.937 13.831 1.00 77.62 134 ASN A O 1
ATOM 1058 N N . ARG A 1 135 ? -15.942 -6.834 14.574 1.00 84.69 135 ARG A N 1
ATOM 1059 C CA . ARG A 1 135 ? -15.976 -6.448 15.989 1.00 84.69 135 ARG A CA 1
ATOM 1060 C C . ARG A 1 135 ? -15.013 -5.298 16.270 1.00 84.69 135 ARG A C 1
ATOM 1062 O O . ARG A 1 135 ? -15.380 -4.333 16.937 1.00 84.69 135 ARG A O 1
ATOM 1069 N N . VAL A 1 136 ? -13.783 -5.362 15.747 1.00 74.94 136 VAL A N 1
ATOM 1070 C CA . VAL A 1 136 ? -12.856 -4.217 15.784 1.00 74.94 136 VAL A CA 1
ATOM 1071 C C . VAL A 1 136 ? -13.510 -3.028 15.088 1.00 74.94 136 VAL A C 1
ATOM 1073 O O . VAL A 1 136 ? -13.306 -1.888 15.511 1.00 74.94 136 VAL A O 1
ATOM 1076 N N . LEU A 1 137 ? -14.318 -3.295 14.053 1.00 68.38 137 LEU A N 1
ATOM 1077 C CA . LEU A 1 137 ? -14.941 -2.262 13.265 1.00 68.38 137 LEU A CA 1
ATOM 1078 C C . LEU A 1 137 ? -16.087 -1.547 13.992 1.00 68.38 137 LEU A C 1
ATOM 1080 O O . LEU A 1 137 ? -16.222 -0.330 13.896 1.00 68.38 137 LEU A O 1
ATOM 1084 N N . SER A 1 138 ? -16.908 -2.292 14.721 1.00 74.50 138 SER A N 1
ATOM 1085 C CA . SER A 1 138 ? -18.023 -1.763 15.504 1.00 74.50 138 SER A CA 1
ATOM 1086 C C . SER A 1 138 ? -17.583 -1.152 16.835 1.00 74.50 138 SER A C 1
ATOM 1088 O O . SER A 1 138 ? -18.371 -0.469 17.484 1.00 74.50 138 SER A O 1
ATOM 1090 N N . GLY A 1 139 ? -16.323 -1.358 17.236 1.00 75.75 139 GLY A N 1
ATOM 1091 C CA . GLY A 1 139 ? -15.835 -0.996 18.565 1.00 75.75 139 GLY A CA 1
ATOM 1092 C C . GLY A 1 139 ? -16.218 -2.013 19.647 1.00 75.75 139 GLY A C 1
ATOM 1093 O O . GLY A 1 139 ? -16.019 -1.736 20.827 1.00 75.75 139 GLY A O 1
ATOM 1094 N N . ASP A 1 140 ? -16.699 -3.200 19.262 1.00 84.81 140 ASP A N 1
ATOM 1095 C CA . ASP A 1 140 ? -17.098 -4.303 20.154 1.00 84.81 140 ASP A CA 1
ATOM 1096 C C . ASP A 1 140 ? -15.906 -5.180 20.594 1.00 84.81 140 ASP A C 1
ATOM 1098 O O . ASP A 1 140 ? -16.031 -6.388 20.840 1.00 84.81 140 ASP A O 1
ATOM 1102 N N . VAL A 1 141 ? -14.715 -4.583 20.652 1.00 82.31 141 VAL A N 1
ATOM 1103 C CA . VAL A 1 141 ? -13.469 -5.234 21.067 1.00 82.31 141 VAL A CA 1
ATOM 1104 C C . VAL A 1 141 ? -12.804 -4.365 22.113 1.00 82.31 141 VAL A C 1
ATOM 1106 O O . VAL A 1 141 ? -12.527 -3.188 21.886 1.00 82.31 141 VAL A O 1
ATOM 1109 N N . THR A 1 142 ? -12.522 -4.961 23.265 1.00 85.00 142 THR A N 1
ATOM 1110 C CA . THR A 1 142 ? -11.754 -4.304 24.323 1.00 85.00 142 THR A CA 1
ATOM 1111 C C . THR A 1 142 ? -10.282 -4.156 23.927 1.00 85.00 142 THR A C 1
ATOM 1113 O O . THR A 1 142 ? -9.752 -4.919 23.119 1.00 85.00 142 THR A O 1
ATOM 1116 N N . ASP A 1 143 ? -9.562 -3.218 24.547 1.00 73.19 143 ASP A N 1
ATOM 1117 C CA . ASP A 1 143 ? -8.126 -3.034 24.282 1.00 73.19 143 ASP A CA 1
ATOM 1118 C C . ASP A 1 143 ? -7.301 -4.316 24.510 1.00 73.19 143 ASP A C 1
ATOM 1120 O O . ASP A 1 143 ? -6.326 -4.566 23.798 1.00 73.19 143 ASP A O 1
ATOM 1124 N N . ALA A 1 144 ? -7.704 -5.146 25.479 1.00 81.06 144 ALA A N 1
ATOM 1125 C CA . ALA A 1 144 ? -7.057 -6.421 25.771 1.00 81.06 144 ALA A CA 1
ATOM 1126 C C . ALA A 1 144 ? -7.269 -7.440 24.639 1.00 81.06 144 ALA A C 1
ATOM 1128 O O . ALA A 1 144 ? -6.306 -8.050 24.176 1.00 81.06 144 ALA A O 1
ATOM 1129 N N . GLU A 1 145 ? -8.499 -7.572 24.138 1.00 81.38 145 GLU A N 1
ATOM 1130 C CA . GLU A 1 145 ? -8.827 -8.469 23.021 1.00 81.38 145 GLU A CA 1
ATOM 1131 C C . GLU A 1 145 ? -8.200 -8.004 21.699 1.00 81.38 145 GLU A C 1
ATOM 1133 O O . GLU A 1 145 ? -7.767 -8.816 20.885 1.00 81.38 145 GLU A O 1
ATOM 1138 N N . CYS A 1 146 ? -8.071 -6.692 21.482 1.00 74.69 146 CYS A N 1
ATOM 1139 C CA . CYS A 1 146 ? -7.458 -6.155 20.264 1.00 74.69 146 CYS A CA 1
ATOM 1140 C C . CYS A 1 146 ? -5.997 -6.611 20.090 1.00 74.69 146 CYS A C 1
ATOM 1142 O O . CYS A 1 146 ? -5.501 -6.679 18.968 1.00 74.69 146 CYS A O 1
ATOM 1144 N N . SER A 1 147 ? -5.307 -6.934 21.189 1.00 74.19 147 SER A N 1
ATOM 1145 C CA . SER A 1 147 ? -3.941 -7.471 21.153 1.00 74.19 147 SER A CA 1
ATOM 1146 C C . SER A 1 147 ? -3.869 -8.960 20.798 1.00 74.19 147 SER A C 1
ATOM 1148 O O . SER A 1 147 ? -2.813 -9.434 20.383 1.00 74.19 147 SER A O 1
ATOM 1150 N N . THR A 1 148 ? -4.977 -9.690 20.952 1.00 78.81 148 THR A N 1
ATOM 1151 C CA . THR A 1 148 ? -5.063 -11.130 20.678 1.00 78.81 148 THR A CA 1
ATOM 1152 C C . THR A 1 148 ? -5.654 -11.441 19.311 1.00 78.81 148 THR A C 1
ATOM 1154 O O . THR A 1 148 ? -5.418 -12.530 18.796 1.00 78.81 148 THR A O 1
ATOM 1157 N N . ILE A 1 149 ? -6.409 -10.509 18.722 1.00 78.12 149 ILE A N 1
ATOM 1158 C CA . ILE A 1 149 ? -6.945 -10.663 17.369 1.00 78.12 149 ILE A CA 1
ATOM 1159 C C . ILE A 1 149 ? -5.778 -10.712 16.382 1.00 78.12 149 ILE A C 1
ATOM 1161 O O . ILE A 1 149 ? -5.017 -9.754 16.231 1.00 78.12 149 ILE A O 1
ATOM 1165 N N . GLN A 1 150 ? -5.653 -11.847 15.706 1.00 77.19 150 GLN A N 1
ATOM 1166 C CA . GLN A 1 150 ? -4.779 -12.021 14.558 1.00 77.19 150 GLN A CA 1
ATOM 1167 C C . GLN A 1 150 ? -5.677 -12.109 13.335 1.00 77.19 150 GLN A C 1
ATOM 1169 O O . GLN A 1 150 ? -6.608 -12.900 13.326 1.00 77.19 150 GLN A O 1
ATOM 1174 N N . GLY A 1 151 ? -5.400 -11.291 12.328 1.00 76.69 151 GLY A N 1
ATOM 1175 C CA . GLY A 1 151 ? -6.087 -11.361 11.048 1.00 76.69 151 GLY A CA 1
ATOM 1176 C C . GLY A 1 151 ? -5.082 -11.307 9.914 1.00 76.69 151 GLY A C 1
ATOM 1177 O O . GLY A 1 151 ? -3.980 -10.763 10.065 1.00 76.69 151 GLY A O 1
ATOM 1178 N N . ARG A 1 152 ? -5.457 -11.879 8.778 1.00 79.88 152 ARG A N 1
ATOM 1179 C CA . ARG A 1 152 ? -4.706 -11.823 7.533 1.00 79.88 152 ARG A CA 1
ATOM 1180 C C . ARG A 1 152 ? -5.447 -10.947 6.542 1.00 79.88 152 ARG A C 1
ATOM 1182 O O . ARG A 1 152 ? -6.605 -11.171 6.202 1.00 79.88 152 ARG A O 1
ATOM 1189 N N . LEU A 1 153 ? -4.732 -9.925 6.095 1.00 82.56 153 LEU A N 1
ATOM 1190 C CA . LEU A 1 153 ? -5.133 -9.090 4.982 1.00 82.56 153 LEU A CA 1
ATOM 1191 C C . LEU A 1 153 ? -4.443 -9.637 3.734 1.00 82.56 153 LEU A C 1
ATOM 1193 O O . LEU A 1 153 ? -3.215 -9.718 3.714 1.00 82.56 153 LEU A O 1
ATOM 1197 N N . TYR A 1 154 ? -5.217 -10.007 2.722 1.00 86.69 154 TYR A N 1
ATOM 1198 C CA . TYR A 1 154 ? -4.691 -10.512 1.459 1.00 86.69 154 TYR A CA 1
ATOM 1199 C C . TYR A 1 154 ? -4.773 -9.417 0.402 1.00 86.69 154 TYR A C 1
ATOM 1201 O O . TYR A 1 154 ? -5.840 -8.841 0.186 1.00 86.69 154 TYR A O 1
ATOM 1209 N N . LEU A 1 155 ? -3.661 -9.141 -0.276 1.00 91.06 155 LEU A N 1
ATOM 1210 C CA . LEU A 1 155 ? -3.669 -8.324 -1.484 1.00 91.06 155 LEU A CA 1
ATOM 1211 C C . LEU A 1 155 ? -3.925 -9.265 -2.667 1.00 91.06 155 LEU A C 1
ATOM 1213 O O . LEU A 1 155 ? -3.048 -10.028 -3.055 1.00 91.06 155 LEU A O 1
ATOM 1217 N N . ARG A 1 156 ? -5.154 -9.270 -3.191 1.00 88.81 156 ARG A N 1
ATOM 1218 C CA . ARG A 1 156 ? -5.584 -10.225 -4.228 1.00 88.81 156 ARG A CA 1
ATOM 1219 C C . ARG A 1 156 ? -5.066 -9.848 -5.608 1.00 88.81 156 ARG A C 1
ATOM 1221 O O . ARG A 1 156 ? -4.671 -10.713 -6.377 1.00 88.81 156 ARG A O 1
ATOM 1228 N N . ASP A 1 157 ? -5.178 -8.571 -5.941 1.00 91.81 157 ASP A N 1
ATOM 1229 C CA . ASP A 1 157 ? -4.904 -8.059 -7.279 1.00 91.81 157 ASP A CA 1
ATOM 1230 C C . ASP A 1 157 ? -4.341 -6.648 -7.167 1.00 91.81 157 ASP A C 1
ATOM 1232 O O . ASP A 1 157 ? -4.820 -5.861 -6.344 1.00 91.81 157 ASP A O 1
ATOM 1236 N N . LEU A 1 158 ? -3.347 -6.334 -7.991 1.00 94.12 158 LEU A N 1
ATOM 1237 C CA . LEU A 1 158 ? -2.780 -5.002 -8.139 1.00 94.12 158 LEU A CA 1
ATOM 1238 C C . LEU A 1 158 ? -2.716 -4.682 -9.628 1.00 94.12 158 LEU A C 1
ATOM 1240 O O . LEU A 1 158 ? -1.916 -5.257 -10.363 1.00 94.12 158 LEU A O 1
ATOM 1244 N N . CYS A 1 159 ? -3.539 -3.735 -10.064 1.00 94.00 159 CYS A N 1
ATOM 1245 C CA . CYS A 1 159 ? -3.618 -3.345 -11.464 1.00 94.00 159 CYS A CA 1
ATOM 1246 C C . CYS A 1 159 ? -3.471 -1.827 -11.643 1.00 94.00 159 CYS A C 1
ATOM 1248 O O . CYS A 1 159 ? -3.884 -1.047 -10.774 1.00 94.00 159 CYS A O 1
ATOM 1250 N N . PRO A 1 160 ? -2.910 -1.369 -12.779 1.00 93.25 160 PRO A N 1
ATOM 1251 C CA . PRO A 1 160 ? -2.990 0.031 -13.162 1.00 93.25 160 PRO A CA 1
ATOM 1252 C C . PRO A 1 160 ? -4.457 0.458 -13.257 1.00 93.25 160 PRO A C 1
ATOM 1254 O O . PRO A 1 160 ? -5.276 -0.215 -13.881 1.00 93.25 160 PRO A O 1
ATOM 1257 N N . SER A 1 161 ? -4.792 1.589 -12.648 1.00 89.69 161 SER A N 1
ATOM 1258 C CA . SER A 1 161 ? -6.103 2.211 -12.781 1.00 89.69 161 SER A CA 1
ATOM 1259 C C . SER A 1 161 ? -5.991 3.399 -13.716 1.00 89.69 161 SER A C 1
ATOM 1261 O O . SER A 1 161 ? -5.157 4.285 -13.533 1.00 89.69 161 SER A O 1
ATOM 1263 N N . GLU A 1 162 ? -6.894 3.477 -14.683 1.00 80.31 162 GLU A N 1
ATOM 1264 C CA . GLU A 1 162 ? -7.025 4.691 -15.469 1.00 80.31 162 GLU A CA 1
ATOM 1265 C C . GLU A 1 162 ? -7.610 5.823 -14.619 1.00 80.31 162 GLU A C 1
ATOM 1267 O O . GLU A 1 162 ? -8.481 5.618 -13.768 1.00 80.31 162 GLU A O 1
ATOM 1272 N N . PHE A 1 163 ? -7.173 7.050 -14.904 1.00 68.75 163 PHE A N 1
ATOM 1273 C CA . PHE A 1 163 ? -7.833 8.264 -14.418 1.00 68.75 163 PHE A CA 1
ATOM 1274 C C . PHE A 1 163 ? -9.239 8.425 -15.037 1.00 68.75 163 PHE A C 1
ATOM 1276 O O . PHE A 1 163 ? -10.048 9.205 -14.539 1.00 68.75 163 PHE A O 1
ATOM 1283 N N . SER A 1 164 ? -9.516 7.709 -16.138 1.00 47.47 164 SER A N 1
ATOM 1284 C CA . SER A 1 164 ? -10.564 8.036 -17.107 1.00 47.47 164 SER A CA 1
ATOM 1285 C C . SER A 1 164 ? -11.955 7.489 -16.801 1.00 47.47 164 SER A C 1
ATOM 1287 O O . SER A 1 164 ? -12.892 7.928 -17.458 1.00 47.47 164 SER A O 1
ATOM 1289 N N . ALA A 1 165 ? -12.147 6.589 -15.832 1.00 45.06 165 ALA A N 1
ATOM 1290 C CA . ALA A 1 165 ? -13.493 6.114 -15.535 1.00 45.06 165 ALA A CA 1
ATOM 1291 C C . ALA A 1 165 ? -14.239 7.189 -14.720 1.00 45.06 165 ALA A C 1
ATOM 1293 O O . ALA A 1 165 ? -13.967 7.323 -13.519 1.00 45.06 165 ALA A O 1
ATOM 1294 N N . PRO A 1 166 ? -15.176 7.970 -15.309 1.00 46.53 166 PRO A N 1
ATOM 1295 C CA . PRO A 1 166 ? -16.083 8.758 -14.495 1.00 46.53 166 PRO A CA 1
ATOM 1296 C C . PRO A 1 166 ? -16.772 7.804 -13.515 1.00 46.53 166 PRO A C 1
ATOM 1298 O O . PRO A 1 166 ? -17.043 6.650 -13.870 1.00 46.53 166 PRO A O 1
ATOM 1301 N N . PRO A 1 167 ? -17.054 8.246 -12.279 1.00 48.91 167 PRO A N 1
ATOM 1302 C CA . PRO A 1 167 ? -17.805 7.427 -11.347 1.00 48.91 167 PRO A CA 1
ATOM 1303 C C . PRO A 1 167 ? -19.079 6.971 -12.054 1.00 48.91 167 PRO A C 1
ATOM 1305 O O . PRO A 1 167 ? -19.813 7.800 -12.593 1.00 48.91 167 PRO A O 1
ATOM 1308 N N . ILE A 1 168 ? -19.279 5.650 -12.084 1.00 48.59 168 ILE A N 1
ATOM 1309 C CA . ILE A 1 168 ? -20.455 4.970 -12.632 1.00 48.59 168 ILE A CA 1
ATOM 1310 C C . ILE A 1 168 ? -21.683 5.839 -12.351 1.00 48.59 168 ILE A C 1
ATOM 1312 O O . ILE A 1 168 ? -21.911 6.232 -11.199 1.00 48.59 168 ILE A O 1
ATOM 1316 N N . SER A 1 169 ? -22.388 6.202 -13.428 1.00 46.75 169 SER A N 1
ATOM 1317 C CA . SER A 1 169 ? -23.490 7.165 -13.426 1.00 46.75 169 SER A CA 1
ATOM 1318 C C . SER A 1 169 ? -24.408 6.954 -12.209 1.00 46.75 169 SER A C 1
ATOM 1320 O O . SER A 1 169 ? -24.782 5.813 -11.933 1.00 46.75 169 SER A O 1
ATOM 1322 N N . PRO A 1 170 ? -24.788 8.013 -11.470 1.00 47.06 170 PRO A N 1
ATOM 1323 C CA . PRO A 1 170 ? -25.512 7.934 -10.193 1.00 47.06 170 PRO A CA 1
ATOM 1324 C C . PRO A 1 170 ? -26.952 7.383 -10.278 1.00 47.06 170 PRO A C 1
ATOM 1326 O O . PRO A 1 170 ? -27.718 7.515 -9.329 1.00 47.06 170 PRO A O 1
ATOM 1329 N N . ALA A 1 171 ? -27.349 6.770 -11.391 1.00 48.19 171 ALA A N 1
ATOM 1330 C CA . ALA A 1 171 ? -28.742 6.482 -11.706 1.00 48.19 171 ALA A CA 1
ATOM 1331 C C . ALA A 1 171 ? -29.314 5.165 -11.133 1.00 48.19 171 ALA A C 1
ATOM 1333 O O . ALA A 1 171 ? -30.493 4.914 -11.361 1.00 48.19 171 ALA A O 1
ATOM 1334 N N . SER A 1 172 ? -28.563 4.318 -10.410 1.00 46.53 172 SER A N 1
ATOM 1335 C CA . SER A 1 172 ? -29.053 2.954 -10.100 1.00 46.53 172 SER A CA 1
ATOM 1336 C C . SER A 1 172 ? -28.993 2.452 -8.652 1.00 46.53 172 SER A C 1
ATOM 1338 O O . SER A 1 172 ? -29.351 1.299 -8.431 1.00 46.53 172 SER A O 1
ATOM 1340 N N . ILE A 1 173 ? -28.614 3.246 -7.643 1.00 47.53 173 ILE A N 1
ATOM 1341 C CA . ILE A 1 173 ? -28.616 2.750 -6.249 1.00 47.53 173 ILE A CA 1
ATOM 1342 C C . ILE A 1 173 ? -29.244 3.784 -5.313 1.00 47.53 173 ILE A C 1
ATOM 1344 O O . ILE A 1 173 ? -28.606 4.745 -4.893 1.00 47.53 173 ILE A O 1
ATOM 1348 N N . SER A 1 174 ? -30.508 3.556 -4.957 1.00 47.41 174 SER A N 1
ATOM 1349 C CA . SER A 1 174 ? -31.308 4.314 -3.983 1.00 47.41 174 SER A CA 1
ATOM 1350 C C . SER A 1 174 ? -30.899 4.069 -2.519 1.00 47.41 174 SER A C 1
ATOM 1352 O O . SER A 1 174 ? -31.723 4.178 -1.614 1.00 47.41 174 SER A O 1
ATOM 1354 N N . GLY A 1 175 ? -29.645 3.697 -2.272 1.00 47.16 175 GLY A N 1
ATOM 1355 C CA . GLY A 1 175 ? -29.086 3.483 -0.941 1.00 47.16 175 GLY A CA 1
ATOM 1356 C C . GLY A 1 175 ? -28.088 4.588 -0.641 1.00 47.16 175 GLY A C 1
ATOM 1357 O O . GLY A 1 175 ? -27.158 4.795 -1.415 1.00 47.16 175 GLY A O 1
ATOM 1358 N N . SER A 1 176 ? -28.309 5.310 0.455 1.00 44.19 176 SER A N 1
ATOM 1359 C CA . SER A 1 176 ? -27.435 6.340 1.025 1.00 44.19 176 SER A CA 1
ATOM 1360 C C . SER A 1 176 ? -25.947 6.062 0.773 1.00 44.19 176 SER A C 1
ATOM 1362 O O . SER A 1 176 ? -25.340 5.239 1.461 1.00 44.19 176 SER A O 1
ATOM 1364 N N . ARG A 1 177 ? -25.352 6.748 -0.214 1.00 48.22 177 ARG A N 1
ATOM 1365 C CA . ARG A 1 177 ? -23.897 6.738 -0.398 1.00 48.22 177 ARG A CA 1
ATOM 1366 C C . ARG A 1 177 ? -23.271 7.274 0.891 1.00 48.22 177 ARG A C 1
ATOM 1368 O O . ARG A 1 177 ? -23.685 8.352 1.330 1.00 48.22 177 ARG A O 1
ATOM 1375 N N . PRO A 1 178 ? -22.283 6.586 1.488 1.00 45.25 178 PRO A N 1
ATOM 1376 C CA . PRO A 1 178 ? -21.500 7.205 2.539 1.00 45.25 178 PRO A CA 1
ATOM 1377 C C . PRO A 1 178 ? -20.883 8.485 1.957 1.00 45.25 178 PRO A C 1
ATOM 1379 O O . PRO A 1 178 ? -20.414 8.474 0.811 1.00 45.25 178 PRO A O 1
ATOM 1382 N N . PRO A 1 179 ? -20.929 9.607 2.689 1.00 44.47 179 PRO A N 1
ATOM 1383 C CA . PRO A 1 179 ? -20.350 10.853 2.238 1.00 44.47 179 PRO A CA 1
ATOM 1384 C C . PRO A 1 179 ? -18.834 10.676 2.259 1.00 44.47 179 PRO A C 1
ATOM 1386 O O . PRO A 1 179 ? -18.175 10.969 3.252 1.00 44.47 179 PRO A O 1
ATOM 1389 N N . TYR A 1 180 ? -18.261 10.183 1.162 1.00 48.38 180 TYR A N 1
ATOM 1390 C CA . TYR A 1 180 ? -16.840 10.345 0.908 1.00 48.38 180 TYR A CA 1
ATOM 1391 C C . TYR A 1 180 ? -16.634 11.845 0.652 1.00 48.38 180 TYR A C 1
ATOM 1393 O O . TYR A 1 180 ? -16.580 12.305 -0.481 1.00 48.38 180 TYR A O 1
ATOM 1401 N N . GLN A 1 181 ? -16.592 12.635 1.730 1.00 49.84 181 GLN A N 1
ATOM 1402 C CA . GLN A 1 181 ? -16.282 14.072 1.733 1.00 49.84 181 GLN A CA 1
ATOM 1403 C C . GLN A 1 181 ? -14.807 14.339 1.369 1.00 49.84 181 GLN A C 1
ATOM 1405 O O . GLN A 1 181 ? -14.301 15.447 1.526 1.00 49.84 181 GLN A O 1
ATOM 1410 N N . GLY A 1 182 ? -14.098 13.318 0.885 1.00 49.56 182 GLY A N 1
ATOM 1411 C CA . GLY A 1 182 ? -12.686 13.347 0.571 1.00 49.56 182 GLY A CA 1
ATOM 1412 C C . GLY A 1 182 ? -12.415 14.131 -0.702 1.00 49.56 182 GLY A C 1
ATOM 1413 O O . GLY A 1 182 ? -12.997 13.866 -1.751 1.00 49.56 182 GLY A O 1
ATOM 1414 N N . LYS A 1 183 ? -11.492 15.082 -0.580 1.00 61.62 183 LYS A N 1
ATOM 1415 C CA . LYS A 1 183 ? -10.735 15.723 -1.658 1.00 61.62 183 LYS A CA 1
ATOM 1416 C C . LYS A 1 183 ? -10.583 14.817 -2.880 1.00 61.62 183 LYS A C 1
ATOM 1418 O O . LYS A 1 183 ? -10.315 13.622 -2.747 1.00 61.62 183 LYS A O 1
ATOM 1423 N N . THR A 1 184 ? -10.692 15.396 -4.072 1.00 83.62 184 THR A N 1
ATOM 1424 C CA . THR A 1 184 ? -10.481 14.645 -5.316 1.00 83.62 184 THR A CA 1
ATOM 1425 C C . THR A 1 184 ? -9.116 13.934 -5.294 1.00 83.62 184 THR A C 1
ATOM 1427 O O . THR A 1 184 ? -8.152 14.449 -4.723 1.00 83.62 184 THR A O 1
ATOM 1430 N N . ARG A 1 185 ? -8.986 12.757 -5.931 1.00 88.56 185 ARG A N 1
ATOM 1431 C CA . ARG A 1 185 ? -7.692 12.046 -6.080 1.00 88.56 185 ARG A CA 1
ATOM 1432 C C . ARG A 1 185 ? -6.566 12.988 -6.524 1.00 88.56 185 ARG A C 1
ATOM 1434 O O . ARG A 1 185 ? -5.444 12.927 -6.030 1.00 88.56 185 ARG A O 1
ATOM 1441 N N . LEU A 1 186 ? -6.906 13.914 -7.417 1.00 88.19 186 LEU A N 1
ATOM 1442 C CA . LEU A 1 186 ? -6.001 14.925 -7.941 1.00 88.19 186 LEU A CA 1
ATOM 1443 C C . LEU A 1 186 ? -5.532 15.925 -6.874 1.00 88.19 186 LEU A C 1
ATOM 1445 O O . LEU A 1 186 ? -4.364 16.299 -6.866 1.00 88.19 186 LEU A O 1
ATOM 1449 N N . GLU A 1 187 ? -6.401 16.348 -5.957 1.00 91.50 187 GLU A N 1
ATOM 1450 C CA . GLU A 1 187 ? -6.003 17.169 -4.809 1.00 91.50 187 GLU A CA 1
ATOM 1451 C C . GLU A 1 187 ? -5.096 16.408 -3.842 1.00 91.50 187 GLU A C 1
ATOM 1453 O O . GLU A 1 187 ? -4.119 16.983 -3.367 1.00 91.50 187 GLU A O 1
ATOM 1458 N N . LEU A 1 188 ? -5.381 15.130 -3.558 1.00 91.38 188 LEU A N 1
ATOM 1459 C CA . LEU A 1 188 ? -4.502 14.295 -2.727 1.00 91.38 188 LEU A CA 1
ATOM 1460 C C . LEU A 1 188 ? -3.098 14.215 -3.330 1.00 91.38 188 LEU A C 1
ATOM 1462 O O . LEU A 1 188 ? -2.116 14.480 -2.637 1.00 91.38 188 LEU A O 1
ATOM 1466 N N . TRP A 1 189 ? -3.010 13.940 -4.631 1.00 93.06 189 TRP A N 1
ATOM 1467 C CA . TRP A 1 189 ? -1.738 13.909 -5.345 1.00 93.06 189 TRP A CA 1
ATOM 1468 C C . TRP A 1 189 ? -1.032 15.269 -5.368 1.00 93.06 189 TRP A C 1
ATOM 1470 O O . TRP A 1 189 ? 0.153 15.332 -5.052 1.00 93.06 189 TRP A O 1
ATOM 1480 N N . ARG A 1 190 ? -1.738 16.372 -5.663 1.00 93.12 190 ARG A N 1
ATOM 1481 C CA . ARG A 1 190 ? -1.147 17.725 -5.641 1.00 93.12 190 ARG A CA 1
ATOM 1482 C C . ARG A 1 190 ? -0.586 18.072 -4.267 1.00 93.12 190 ARG A C 1
ATOM 1484 O O . ARG A 1 190 ? 0.539 18.546 -4.183 1.00 93.12 190 ARG A O 1
ATOM 1491 N N . ASN A 1 191 ? -1.336 17.795 -3.201 1.00 92.81 191 ASN A N 1
ATOM 1492 C CA . ASN A 1 191 ? -0.885 18.047 -1.832 1.00 92.81 191 ASN A CA 1
ATOM 1493 C C . ASN A 1 191 ? 0.363 17.222 -1.498 1.00 92.81 191 ASN A C 1
ATOM 1495 O O . ASN A 1 191 ? 1.315 17.754 -0.932 1.00 92.81 191 ASN A O 1
ATOM 1499 N N . ALA A 1 192 ? 0.381 15.944 -1.886 1.00 92.50 192 ALA A N 1
ATOM 1500 C CA . ALA A 1 192 ? 1.540 15.078 -1.706 1.00 92.50 192 ALA A CA 1
ATOM 1501 C C . ALA A 1 192 ? 2.765 15.578 -2.483 1.00 92.50 192 ALA A C 1
ATOM 1503 O O . ALA A 1 192 ? 3.871 15.602 -1.945 1.00 92.50 192 ALA A O 1
ATOM 1504 N N . LYS A 1 193 ? 2.560 16.035 -3.722 1.00 92.31 193 LYS A N 1
ATOM 1505 C CA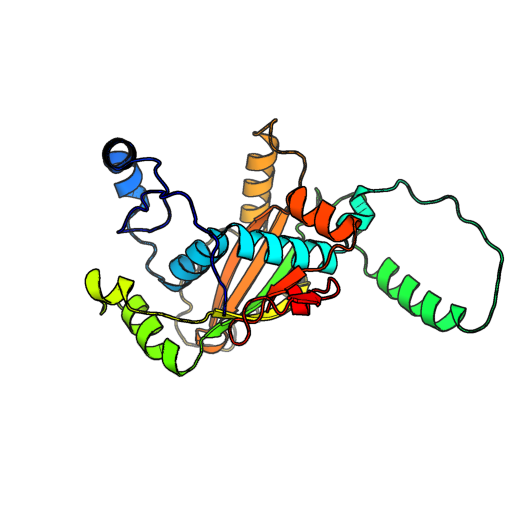 . LYS A 1 193 ? 3.602 16.633 -4.557 1.00 92.31 193 LYS A CA 1
ATOM 1506 C C . LYS A 1 193 ? 4.162 17.904 -3.919 1.00 92.31 193 LYS A C 1
ATOM 1508 O O . LYS A 1 193 ? 5.369 18.017 -3.753 1.00 92.31 193 LYS A O 1
ATOM 1513 N N . THR A 1 194 ? 3.298 18.823 -3.487 1.00 92.50 194 THR A N 1
ATOM 1514 C CA . THR A 1 194 ? 3.713 20.045 -2.785 1.00 92.50 194 THR A CA 1
ATOM 1515 C C . THR A 1 194 ? 4.485 19.726 -1.509 1.00 92.50 194 THR A C 1
ATOM 1517 O O . THR A 1 194 ? 5.516 20.344 -1.258 1.00 92.50 194 THR A O 1
ATOM 1520 N N . PHE A 1 195 ? 4.027 18.748 -0.722 1.00 90.81 195 PHE A N 1
ATOM 1521 C CA . PHE A 1 195 ? 4.737 18.314 0.478 1.00 90.81 195 PHE A CA 1
ATOM 1522 C C . PHE A 1 195 ? 6.130 17.773 0.138 1.00 90.81 195 PHE A C 1
ATOM 1524 O O . PHE A 1 195 ? 7.107 18.193 0.750 1.00 90.81 195 PHE A O 1
ATOM 1531 N N . ARG A 1 196 ? 6.251 16.902 -0.870 1.00 90.81 196 ARG A N 1
ATOM 1532 C CA . ARG A 1 196 ? 7.545 16.412 -1.370 1.00 90.81 196 ARG A CA 1
ATOM 1533 C C . ARG A 1 196 ? 8.461 17.572 -1.774 1.00 90.81 196 ARG A C 1
ATOM 1535 O O . ARG A 1 196 ? 9.599 17.630 -1.323 1.00 90.81 196 ARG A O 1
ATOM 1542 N N . ASP A 1 197 ? 7.958 18.517 -2.567 1.00 89.62 197 ASP A N 1
ATOM 1543 C CA . ASP A 1 197 ? 8.747 19.633 -3.109 1.00 89.62 197 ASP A CA 1
ATOM 1544 C C . ASP A 1 197 ? 9.241 20.606 -2.016 1.00 89.62 197 ASP A C 1
ATOM 1546 O O . ASP A 1 197 ? 10.263 21.269 -2.188 1.00 89.62 197 ASP A O 1
ATOM 1550 N N . GLN A 1 198 ? 8.556 20.671 -0.869 1.00 91.31 198 GLN A N 1
ATOM 1551 C CA . GLN A 1 198 ? 8.971 21.459 0.300 1.00 91.31 198 GLN A CA 1
ATOM 1552 C C . GLN A 1 198 ? 10.074 20.792 1.138 1.00 91.31 198 GLN A C 1
ATOM 1554 O O . GLN A 1 198 ? 10.687 21.456 1.974 1.00 91.31 198 GLN A O 1
ATOM 1559 N N . ASN A 1 199 ? 10.335 19.498 0.941 1.00 87.00 199 ASN A N 1
ATOM 1560 C CA . ASN A 1 199 ? 11.296 18.731 1.727 1.00 87.00 199 ASN A CA 1
ATOM 1561 C C . ASN A 1 199 ? 12.567 18.454 0.900 1.00 87.00 199 ASN A C 1
ATOM 1563 O O . ASN A 1 199 ? 12.623 17.440 0.208 1.00 87.00 199 ASN A O 1
ATOM 1567 N N . PRO A 1 200 ? 13.635 19.274 0.998 1.00 83.62 200 PRO A N 1
ATOM 1568 C CA . PRO A 1 200 ? 14.833 19.134 0.155 1.00 83.62 200 PRO A CA 1
ATOM 1569 C C . PRO A 1 200 ? 15.594 17.814 0.360 1.00 83.62 200 PRO A C 1
ATOM 1571 O O . PRO A 1 200 ? 16.361 17.402 -0.505 1.00 83.62 200 PRO A O 1
ATOM 1574 N N . ASN A 1 201 ? 15.376 17.141 1.494 1.00 82.50 201 ASN A N 1
ATOM 1575 C CA . ASN A 1 201 ? 15.971 15.838 1.802 1.00 82.50 201 ASN A CA 1
ATOM 1576 C C . ASN A 1 201 ? 15.205 14.662 1.176 1.00 82.50 201 ASN A C 1
ATOM 1578 O O . ASN A 1 201 ? 15.708 13.538 1.163 1.00 82.50 201 ASN A O 1
ATOM 1582 N N . GLN A 1 202 ? 13.985 14.888 0.686 1.00 72.62 202 GLN A N 1
ATOM 1583 C CA . GLN A 1 202 ? 13.267 13.891 -0.090 1.00 72.62 202 GLN A CA 1
ATOM 1584 C C . GLN A 1 202 ? 13.700 14.053 -1.545 1.00 72.62 202 GLN A C 1
ATOM 1586 O O . GLN A 1 202 ? 13.402 15.055 -2.190 1.00 72.62 202 GLN A O 1
ATOM 1591 N N . SER A 1 203 ? 14.443 13.070 -2.064 1.00 64.44 203 SER A N 1
ATOM 1592 C CA . SER A 1 203 ? 14.700 12.978 -3.506 1.00 64.44 203 SER A CA 1
ATOM 1593 C C . SER A 1 203 ? 13.366 13.019 -4.264 1.00 64.44 203 SER A C 1
ATOM 1595 O O . SER A 1 203 ? 12.315 12.706 -3.697 1.00 64.44 203 SER A O 1
ATOM 1597 N N . LYS A 1 204 ? 13.395 13.431 -5.536 1.00 82.69 204 LYS A N 1
ATOM 1598 C CA . LYS A 1 204 ? 12.204 13.559 -6.387 1.00 82.69 204 LYS A CA 1
ATOM 1599 C C . LYS A 1 204 ? 11.642 12.179 -6.744 1.00 82.69 204 LYS A C 1
ATOM 1601 O O . LYS A 1 204 ? 11.752 11.711 -7.872 1.00 82.69 204 LYS A O 1
ATOM 1606 N N . TYR A 1 205 ? 11.083 11.511 -5.750 1.00 87.56 205 TYR A N 1
ATOM 1607 C CA . TYR A 1 205 ? 10.476 10.208 -5.891 1.00 87.56 205 TYR A CA 1
ATOM 1608 C C . TYR A 1 205 ? 9.129 10.341 -6.610 1.00 87.56 205 TYR A C 1
ATOM 1610 O O . TYR A 1 205 ? 8.384 11.304 -6.359 1.00 87.56 205 TYR A O 1
ATOM 1618 N N . PRO A 1 206 ? 8.791 9.378 -7.482 1.00 91.81 206 PRO A N 1
ATOM 1619 C CA . PRO A 1 206 ? 7.447 9.238 -8.016 1.00 91.81 206 PRO A CA 1
ATOM 1620 C C . PRO A 1 206 ? 6.423 9.055 -6.895 1.00 91.81 206 PRO A C 1
ATOM 1622 O O . PRO A 1 206 ? 6.695 8.416 -5.875 1.00 91.81 206 PRO A O 1
ATOM 1625 N N . ILE A 1 207 ? 5.229 9.607 -7.098 1.00 93.44 207 ILE A N 1
ATOM 1626 C CA . ILE A 1 207 ? 4.098 9.460 -6.181 1.00 93.44 207 ILE A CA 1
ATOM 1627 C C . ILE A 1 207 ? 3.013 8.666 -6.898 1.00 93.44 207 ILE A C 1
ATOM 1629 O O . ILE A 1 207 ? 2.549 9.072 -7.965 1.00 93.44 207 ILE A O 1
ATOM 1633 N N . CYS A 1 208 ? 2.589 7.565 -6.287 1.00 94.75 208 CYS A N 1
ATOM 1634 C CA . CYS A 1 208 ? 1.454 6.775 -6.734 1.00 94.75 208 CYS A CA 1
ATOM 1635 C C . CYS A 1 208 ? 0.246 7.015 -5.822 1.00 94.75 208 CYS A C 1
ATOM 1637 O O . CYS A 1 208 ? 0.383 7.171 -4.609 1.00 94.75 208 CYS A O 1
ATOM 1639 N N . LEU A 1 209 ? -0.945 7.066 -6.408 1.00 95.19 209 LEU A N 1
ATOM 1640 C CA . LEU A 1 209 ? -2.204 6.937 -5.696 1.00 95.19 209 LEU A CA 1
ATOM 1641 C C . LEU A 1 209 ? -2.628 5.472 -5.733 1.00 95.19 209 LEU A C 1
ATOM 1643 O O . LEU A 1 209 ? -2.790 4.905 -6.810 1.00 95.19 209 LEU A O 1
ATOM 1647 N N . LEU A 1 210 ? -2.824 4.876 -4.566 1.00 95.31 210 LEU A N 1
ATOM 1648 C CA . LEU A 1 210 ? -3.250 3.494 -4.432 1.00 95.31 210 LEU A CA 1
ATOM 1649 C C . LEU A 1 210 ? -4.672 3.436 -3.895 1.00 95.31 210 LEU A C 1
ATOM 1651 O O . LEU A 1 210 ? -4.937 3.856 -2.771 1.00 95.31 210 LEU A O 1
ATOM 1655 N N . ASP A 1 211 ? -5.575 2.902 -4.697 1.00 94.12 211 ASP A N 1
ATOM 1656 C CA . ASP A 1 211 ? -6.955 2.654 -4.331 1.00 94.12 211 ASP A CA 1
ATOM 1657 C C . ASP A 1 211 ? -7.110 1.243 -3.769 1.00 94.12 211 ASP A C 1
ATOM 1659 O O . ASP A 1 211 ? -7.126 0.271 -4.522 1.00 94.12 211 ASP A O 1
ATOM 1663 N N . PHE A 1 212 ? -7.279 1.122 -2.457 1.00 92.94 212 PHE A N 1
ATOM 1664 C CA . PHE A 1 212 ? -7.696 -0.136 -1.855 1.00 92.94 212 PHE A CA 1
ATOM 1665 C C . PHE A 1 212 ? -9.196 -0.335 -2.034 1.00 92.94 212 PHE A C 1
ATOM 1667 O O . PHE A 1 212 ? -10.001 0.523 -1.659 1.00 92.94 212 PHE A O 1
ATOM 1674 N N . VAL A 1 213 ? -9.564 -1.479 -2.603 1.00 91.12 213 VAL A N 1
ATOM 1675 C CA . VAL A 1 213 ? -10.948 -1.880 -2.840 1.00 91.12 213 VAL A CA 1
ATOM 1676 C C . VAL A 1 213 ? -11.251 -3.111 -2.021 1.00 91.12 213 VAL A C 1
ATOM 1678 O O . VAL A 1 213 ? -10.603 -4.138 -2.193 1.00 91.12 213 VAL A O 1
ATOM 1681 N N . ILE A 1 214 ? -12.263 -3.003 -1.166 1.00 88.06 214 ILE A N 1
ATOM 1682 C CA . ILE A 1 214 ? -12.785 -4.124 -0.386 1.00 88.06 214 ILE A CA 1
ATOM 1683 C C . ILE A 1 214 ? -14.150 -4.464 -0.981 1.00 88.06 214 ILE A C 1
ATOM 1685 O O . ILE A 1 214 ? -15.107 -3.719 -0.728 1.00 88.06 214 ILE A O 1
ATOM 1689 N N . PRO A 1 215 ? -14.246 -5.525 -1.806 1.00 85.50 215 PRO A N 1
ATOM 1690 C CA . PRO A 1 215 ? -15.442 -5.811 -2.597 1.00 85.50 215 PRO A CA 1
ATOM 1691 C C . PRO A 1 215 ? -16.714 -5.885 -1.749 1.00 85.50 215 PRO A C 1
ATOM 1693 O O . PRO A 1 215 ? -17.705 -5.232 -2.072 1.00 85.50 215 PRO A O 1
ATOM 1696 N N . ASP A 1 216 ? -16.650 -6.585 -0.615 1.00 81.38 216 ASP A N 1
ATOM 1697 C CA . ASP A 1 216 ? -17.816 -6.835 0.242 1.00 81.38 216 ASP A CA 1
ATOM 1698 C C . ASP A 1 216 ? -18.285 -5.590 1.003 1.00 81.38 216 ASP A C 1
ATOM 1700 O O . ASP A 1 216 ? -19.462 -5.458 1.333 1.00 81.38 216 ASP A O 1
ATOM 1704 N N . ALA A 1 217 ? -17.377 -4.648 1.267 1.00 77.88 217 ALA A N 1
ATOM 1705 C CA . ALA A 1 217 ? -17.702 -3.410 1.968 1.00 77.88 217 ALA A CA 1
ATOM 1706 C C . ALA A 1 217 ? -18.184 -2.302 1.017 1.00 77.88 217 ALA A C 1
ATOM 1708 O O . ALA A 1 217 ? -18.657 -1.267 1.487 1.00 77.88 217 ALA A O 1
ATOM 1709 N N . ASN A 1 218 ? -18.029 -2.482 -0.305 1.00 79.12 218 ASN A N 1
ATOM 1710 C CA . ASN A 1 218 ? -18.194 -1.427 -1.313 1.00 79.12 218 ASN A CA 1
ATOM 1711 C C . ASN A 1 218 ? -17.445 -0.133 -0.922 1.00 79.12 218 ASN A C 1
ATOM 1713 O O . ASN A 1 218 ? -17.927 0.986 -1.120 1.00 79.12 218 ASN A O 1
ATOM 1717 N N . GLN A 1 219 ? -16.275 -0.297 -0.297 1.00 82.00 219 GLN A N 1
ATOM 1718 C CA . GLN A 1 219 ? -15.422 0.796 0.152 1.00 82.00 219 GLN A CA 1
ATOM 1719 C C . GLN A 1 219 ? -14.206 0.912 -0.757 1.00 82.00 219 GLN A C 1
ATOM 1721 O O . GLN A 1 219 ? -13.588 -0.082 -1.143 1.00 82.00 219 GLN A O 1
ATOM 1726 N N . LEU A 1 220 ? -13.878 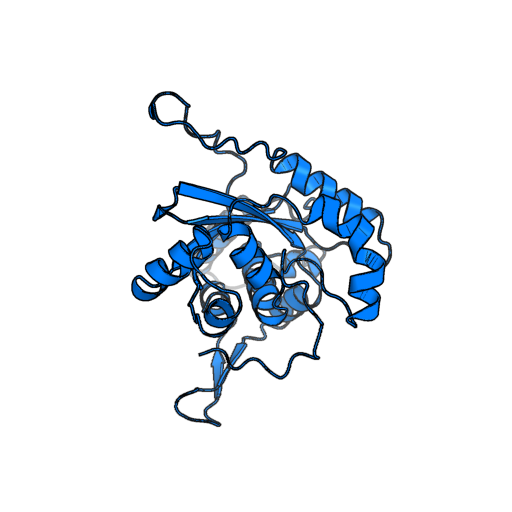2.160 -1.071 1.00 86.19 220 LEU A N 1
ATOM 1727 C CA . LEU A 1 220 ? -12.735 2.567 -1.867 1.00 86.19 220 LEU A CA 1
ATOM 1728 C C . LEU A 1 220 ? -11.931 3.547 -1.024 1.00 86.19 220 LEU A C 1
ATOM 1730 O O . LEU A 1 220 ? -12.465 4.582 -0.627 1.00 86.19 220 LEU A O 1
ATOM 1734 N N . LEU A 1 221 ? -10.671 3.226 -0.752 1.00 89.06 221 LEU A N 1
ATOM 1735 C CA . LEU A 1 221 ? -9.795 4.068 0.053 1.00 89.06 221 LEU A CA 1
ATOM 1736 C C . LEU A 1 221 ? -8.536 4.401 -0.730 1.00 89.06 221 LEU A C 1
ATOM 1738 O O . LEU A 1 221 ? -7.754 3.515 -1.059 1.00 89.06 221 LEU A O 1
ATOM 1742 N N . THR A 1 222 ? -8.341 5.684 -1.018 1.00 92.06 222 THR A N 1
ATOM 1743 C CA . THR A 1 222 ? -7.170 6.163 -1.757 1.00 92.06 222 THR A CA 1
ATOM 1744 C C . THR A 1 222 ? -6.060 6.581 -0.798 1.00 92.06 222 THR A C 1
ATOM 1746 O O . THR A 1 222 ? -6.254 7.462 0.040 1.00 92.06 222 THR A O 1
ATOM 1749 N N . PHE A 1 223 ? -4.874 6.009 -0.981 1.00 93.12 223 PHE A N 1
ATOM 1750 C CA . PHE A 1 223 ? -3.653 6.353 -0.263 1.00 93.12 223 PHE A CA 1
ATOM 1751 C C . PHE A 1 223 ? -2.623 6.966 -1.204 1.00 93.12 223 PHE A C 1
ATOM 1753 O O . PHE A 1 223 ? -2.563 6.650 -2.388 1.00 93.12 223 PHE A O 1
ATOM 1760 N N . VAL A 1 224 ? -1.786 7.840 -0.655 1.00 94.06 224 VAL A N 1
ATOM 1761 C CA . VAL A 1 224 ? -0.606 8.371 -1.337 1.00 94.06 224 VAL A CA 1
ATOM 1762 C C . VAL A 1 224 ? 0.576 7.483 -0.969 1.00 94.06 224 VAL A C 1
ATOM 1764 O O . VAL A 1 224 ? 0.926 7.378 0.206 1.00 94.06 224 VAL A O 1
ATOM 1767 N N . VAL A 1 225 ? 1.202 6.875 -1.970 1.00 95.25 225 VAL A N 1
ATOM 1768 C CA . VAL A 1 225 ? 2.344 5.975 -1.809 1.00 95.25 225 VAL A CA 1
ATOM 1769 C C . VAL A 1 225 ? 3.554 6.570 -2.536 1.00 95.25 225 VAL A C 1
ATOM 1771 O O . VAL A 1 225 ? 3.601 6.545 -3.769 1.00 95.25 225 VAL A O 1
ATOM 1774 N N . PRO A 1 226 ? 4.530 7.152 -1.814 1.00 93.69 226 PRO A N 1
ATOM 1775 C CA . PRO A 1 226 ? 5.793 7.550 -2.422 1.00 93.69 226 PRO A CA 1
ATOM 1776 C C . PRO A 1 226 ? 6.606 6.301 -2.773 1.00 93.69 226 PRO A C 1
ATOM 1778 O O . PRO A 1 226 ? 6.689 5.373 -1.973 1.00 93.69 226 PRO A O 1
ATOM 1781 N N . ILE A 1 227 ? 7.222 6.284 -3.952 1.00 93.19 227 ILE A N 1
ATOM 1782 C CA . ILE A 1 227 ? 8.033 5.155 -4.422 1.00 93.19 227 ILE A CA 1
ATOM 1783 C C . ILE A 1 227 ? 9.502 5.503 -4.201 1.00 93.19 227 ILE A C 1
ATOM 1785 O O . ILE A 1 227 ? 10.122 6.215 -4.992 1.00 93.19 227 ILE A O 1
ATOM 1789 N N . LEU A 1 228 ? 10.031 5.064 -3.061 1.00 91.38 228 LEU A N 1
ATOM 1790 C CA . LEU A 1 228 ? 11.333 5.487 -2.550 1.00 91.38 228 LEU A CA 1
ATOM 1791 C C . LEU A 1 228 ? 12.502 4.779 -3.258 1.00 91.38 228 LEU A C 1
ATOM 1793 O O . LEU A 1 228 ? 12.341 3.714 -3.855 1.00 91.38 228 LEU A O 1
ATOM 1797 N N . SER A 1 229 ? 13.713 5.340 -3.119 1.00 88.50 229 SER A N 1
ATOM 1798 C CA . SER A 1 229 ? 14.958 4.764 -3.665 1.00 88.50 229 SER A CA 1
ATOM 1799 C C . SER A 1 229 ? 15.133 3.270 -3.384 1.00 88.50 229 SER A C 1
ATOM 1801 O O . SER A 1 229 ? 15.483 2.566 -4.323 1.00 88.50 229 SER A O 1
ATOM 1803 N N . PRO A 1 230 ? 14.907 2.752 -2.157 1.00 88.75 230 PRO A N 1
ATOM 1804 C CA . PRO A 1 230 ? 15.120 1.332 -1.889 1.00 88.75 230 PRO A CA 1
ATOM 1805 C C . PRO A 1 230 ? 14.281 0.420 -2.790 1.00 88.75 230 PRO A C 1
ATOM 1807 O O . PRO A 1 230 ? 14.825 -0.523 -3.349 1.00 88.75 230 PRO A O 1
ATOM 1810 N N . ALA A 1 231 ? 13.004 0.749 -3.013 1.00 89.75 231 ALA A N 1
ATOM 1811 C CA . ALA A 1 231 ? 12.137 -0.014 -3.909 1.00 89.75 231 ALA A CA 1
ATOM 1812 C C . ALA A 1 231 ? 12.655 0.028 -5.354 1.00 89.75 231 ALA A C 1
ATOM 1814 O O . ALA A 1 231 ? 12.751 -0.997 -6.020 1.00 89.75 231 ALA A O 1
ATOM 1815 N N . ILE A 1 232 ? 13.054 1.212 -5.829 1.00 90.19 232 ILE A N 1
ATOM 1816 C CA . ILE A 1 232 ? 13.611 1.389 -7.178 1.00 90.19 232 ILE A CA 1
ATOM 1817 C C . ILE A 1 232 ? 14.896 0.570 -7.353 1.00 90.19 232 ILE A C 1
ATOM 1819 O O . ILE A 1 232 ? 15.049 -0.106 -8.367 1.00 90.19 232 ILE A O 1
ATOM 1823 N N . VAL A 1 233 ? 15.794 0.606 -6.368 1.00 88.25 233 VAL A N 1
ATOM 1824 C CA . VAL A 1 233 ? 17.058 -0.143 -6.372 1.00 88.25 233 VAL A CA 1
ATOM 1825 C C . VAL A 1 233 ? 16.795 -1.651 -6.401 1.00 88.25 233 VAL A C 1
ATOM 1827 O O . VAL A 1 233 ? 17.371 -2.333 -7.245 1.00 88.25 233 VAL A O 1
ATOM 1830 N N . CYS A 1 234 ? 15.859 -2.153 -5.582 1.00 87.88 234 CYS A N 1
ATOM 1831 C CA . CYS A 1 234 ? 15.435 -3.558 -5.616 1.00 87.88 234 CYS A CA 1
ATOM 1832 C C . CYS A 1 234 ? 15.009 -3.995 -7.026 1.00 87.88 234 CYS A C 1
ATOM 1834 O O . CYS A 1 234 ? 15.461 -5.034 -7.510 1.00 87.88 234 CYS A O 1
ATOM 1836 N N . VAL A 1 235 ? 14.206 -3.173 -7.716 1.00 90.88 235 VAL A N 1
ATOM 1837 C CA . VAL A 1 235 ? 13.787 -3.449 -9.100 1.00 90.88 235 VAL A CA 1
ATOM 1838 C C . VAL A 1 235 ? 14.957 -3.386 -10.083 1.00 90.88 235 VAL A C 1
ATOM 1840 O O . VAL A 1 235 ? 15.074 -4.258 -10.940 1.00 90.88 235 VAL A O 1
ATOM 1843 N N . GLN A 1 236 ? 15.834 -2.385 -9.973 1.00 89.81 236 GLN A N 1
ATOM 1844 C CA . GLN A 1 236 ? 16.975 -2.205 -10.882 1.00 89.81 236 GLN A CA 1
ATOM 1845 C C . GLN A 1 236 ? 17.973 -3.358 -10.820 1.00 89.81 236 GLN A C 1
ATOM 1847 O O . GLN A 1 236 ? 18.505 -3.771 -11.847 1.00 89.81 236 GLN A O 1
ATOM 1852 N N . GLU A 1 237 ? 18.230 -3.878 -9.626 1.00 90.38 237 GLU A N 1
ATOM 1853 C CA . GLU A 1 237 ? 19.155 -4.992 -9.438 1.00 90.38 237 GLU A CA 1
ATOM 1854 C C . GLU A 1 237 ? 18.504 -6.347 -9.747 1.00 90.38 237 GLU A C 1
ATOM 1856 O O . GLU A 1 237 ? 19.184 -7.371 -9.698 1.00 90.38 237 GLU A O 1
ATOM 1861 N N . GLY A 1 238 ? 17.193 -6.375 -10.019 1.00 88.50 238 GLY A N 1
ATOM 1862 C CA . GLY A 1 238 ? 16.432 -7.612 -10.184 1.00 88.50 238 GLY A CA 1
ATOM 1863 C C . GLY A 1 238 ? 16.492 -8.507 -8.945 1.00 88.50 238 GLY A C 1
ATOM 1864 O O . GLY A 1 238 ? 16.330 -9.724 -9.059 1.00 88.50 238 GLY A O 1
ATOM 1865 N N . ARG A 1 239 ? 16.766 -7.928 -7.764 1.00 82.19 239 ARG A N 1
ATOM 1866 C CA . ARG A 1 239 ? 16.846 -8.679 -6.512 1.00 82.19 239 ARG A CA 1
ATOM 1867 C C . ARG A 1 239 ? 15.437 -9.074 -6.107 1.00 82.19 239 ARG A C 1
ATOM 1869 O O . ARG A 1 239 ? 14.644 -8.244 -5.678 1.00 82.19 239 ARG A O 1
ATOM 1876 N N . GLY A 1 240 ? 15.152 -10.356 -6.283 1.00 82.25 240 GLY A N 1
ATOM 1877 C CA . GLY A 1 240 ? 13.965 -10.996 -5.752 1.00 82.25 240 GLY A CA 1
ATOM 1878 C C . GLY A 1 240 ? 13.914 -11.001 -4.225 1.00 82.25 240 GLY A C 1
ATOM 1879 O O . GLY A 1 240 ? 14.822 -10.514 -3.545 1.00 82.25 240 GLY A O 1
ATOM 1880 N N . CYS A 1 241 ? 12.856 -11.591 -3.682 1.00 78.38 241 CYS A N 1
ATOM 1881 C CA . CYS A 1 241 ? 12.698 -11.754 -2.241 1.00 78.38 241 CYS A CA 1
ATOM 1882 C C . CYS A 1 241 ? 13.245 -13.119 -1.806 1.00 78.38 241 CYS A C 1
ATOM 1884 O O . CYS A 1 241 ? 13.072 -14.126 -2.496 1.00 78.38 241 CYS A O 1
ATOM 1886 N N . MET A 1 242 ? 13.884 -13.160 -0.638 1.00 7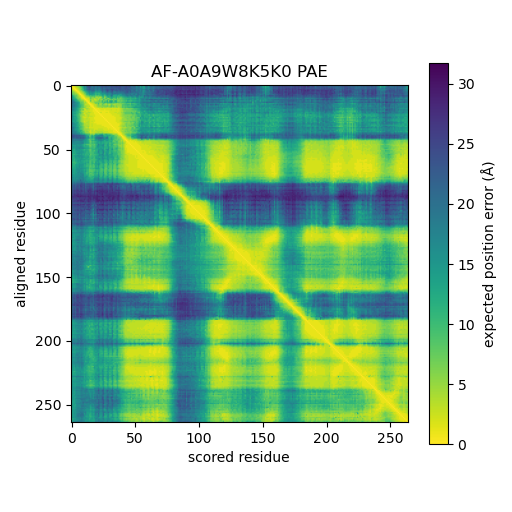8.06 242 MET A N 1
ATOM 1887 C CA . MET A 1 242 ? 14.289 -14.412 -0.006 1.00 78.06 242 MET A CA 1
ATOM 1888 C C . MET A 1 242 ? 13.186 -14.847 0.953 1.00 78.06 242 MET A C 1
ATOM 1890 O O . MET A 1 242 ? 12.903 -14.152 1.929 1.00 78.06 242 MET A O 1
ATOM 1894 N N . PHE A 1 243 ? 12.587 -16.005 0.694 1.00 78.75 243 PHE A N 1
ATOM 1895 C CA . PHE A 1 243 ? 11.611 -16.593 1.604 1.00 78.75 243 PHE A CA 1
ATOM 1896 C C . PHE A 1 243 ? 12.297 -17.625 2.488 1.00 78.75 243 PHE A C 1
ATOM 1898 O O . PHE A 1 243 ? 13.068 -18.450 2.004 1.00 78.75 243 PHE A O 1
ATOM 1905 N N . GLU A 1 244 ? 11.999 -17.590 3.785 1.00 78.25 244 GLU A N 1
ATOM 1906 C CA . GLU A 1 244 ? 12.362 -18.654 4.717 1.00 78.25 244 GLU A CA 1
ATOM 1907 C C . GLU A 1 244 ? 11.099 -19.419 5.116 1.00 78.25 244 GLU A C 1
ATOM 1909 O O . GLU A 1 244 ? 10.093 -18.826 5.520 1.00 78.25 244 GLU A O 1
ATOM 1914 N N . SER A 1 245 ? 11.131 -20.747 4.985 1.00 75.75 245 SER A N 1
ATOM 1915 C CA . SER A 1 245 ? 9.990 -21.576 5.367 1.00 75.75 245 SER A CA 1
ATOM 1916 C C . SER A 1 245 ? 9.750 -21.500 6.867 1.00 75.75 245 SER A C 1
ATOM 1918 O O . SER A 1 245 ? 10.588 -21.903 7.670 1.00 75.75 245 SER A O 1
ATOM 1920 N N . ALA A 1 246 ? 8.543 -21.095 7.250 1.00 72.44 246 ALA A N 1
ATOM 1921 C CA . ALA A 1 246 ? 8.122 -21.172 8.643 1.00 72.44 246 ALA A CA 1
ATOM 1922 C C . ALA A 1 246 ? 7.987 -22.621 9.152 1.00 72.44 246 ALA A C 1
ATOM 1924 O O . ALA A 1 246 ? 8.102 -22.864 10.349 1.00 72.44 246 ALA A O 1
ATOM 1925 N N . MET A 1 247 ? 7.746 -23.582 8.251 1.00 74.56 247 MET A N 1
ATOM 1926 C CA . MET A 1 247 ? 7.620 -25.007 8.588 1.00 74.56 247 MET A CA 1
ATOM 1927 C C . MET A 1 247 ? 8.982 -25.707 8.678 1.00 74.56 247 MET A C 1
ATOM 1929 O O . MET A 1 247 ? 9.102 -26.737 9.334 1.00 74.56 247 MET A O 1
ATOM 1933 N N . MET A 1 248 ? 9.999 -25.175 7.994 1.00 85.19 248 MET A N 1
ATOM 1934 C CA . MET A 1 248 ? 11.341 -25.754 7.909 1.00 85.19 248 MET A CA 1
ATOM 1935 C C . MET A 1 248 ? 12.390 -24.642 8.064 1.00 85.19 248 MET A C 1
ATOM 1937 O O . MET A 1 248 ? 12.885 -24.134 7.054 1.00 85.19 248 MET A O 1
ATOM 1941 N N . PRO A 1 249 ? 12.728 -24.252 9.309 1.00 89.00 249 PRO A N 1
ATOM 1942 C CA . PRO A 1 249 ? 13.723 -23.215 9.570 1.00 89.00 249 PRO A CA 1
ATOM 1943 C C . PRO A 1 249 ? 15.049 -23.506 8.858 1.00 89.00 249 PRO A C 1
ATOM 1945 O O . PRO A 1 249 ? 15.522 -24.644 8.855 1.00 89.00 249 PRO A O 1
ATOM 1948 N N . GLY A 1 250 ? 15.647 -22.482 8.248 1.00 89.19 250 GLY A N 1
ATOM 1949 C CA . GLY A 1 250 ? 16.866 -22.609 7.445 1.00 89.19 250 GLY A CA 1
ATOM 1950 C C . GLY A 1 250 ? 16.655 -23.025 5.985 1.00 89.19 250 GLY A C 1
ATOM 1951 O O . GLY A 1 250 ? 17.582 -22.867 5.190 1.00 89.19 250 GLY A O 1
ATOM 1952 N N . LEU A 1 251 ? 15.460 -23.488 5.590 1.00 87.00 251 LEU A N 1
ATOM 1953 C CA . LEU A 1 251 ? 15.142 -23.665 4.173 1.00 87.00 251 LEU A CA 1
ATOM 1954 C C . LEU A 1 251 ? 14.798 -22.307 3.560 1.00 87.00 251 LEU A C 1
ATOM 1956 O O . LEU A 1 251 ? 13.767 -21.713 3.888 1.00 87.00 251 LEU A O 1
ATOM 1960 N N . ARG A 1 252 ? 15.666 -21.849 2.658 1.00 87.75 252 ARG A N 1
ATOM 1961 C CA . ARG A 1 252 ? 15.534 -20.583 1.940 1.00 87.75 252 ARG A CA 1
ATOM 1962 C C . ARG A 1 252 ? 15.495 -20.825 0.445 1.00 87.75 252 ARG A C 1
ATOM 1964 O O . ARG A 1 252 ? 16.225 -21.680 -0.053 1.00 87.75 252 ARG A O 1
ATOM 1971 N N . TRP A 1 253 ? 14.675 -20.061 -0.258 1.00 88.12 253 TRP A N 1
ATOM 1972 C CA . TRP A 1 253 ? 14.710 -20.013 -1.714 1.00 88.12 253 TRP A CA 1
ATOM 1973 C C . TRP A 1 253 ? 14.588 -18.574 -2.194 1.00 88.12 253 TRP A C 1
ATOM 1975 O O . TRP A 1 253 ? 13.876 -17.756 -1.603 1.00 88.12 253 TRP A O 1
ATOM 1985 N N . ASP A 1 254 ? 15.316 -18.289 -3.269 1.00 85.62 254 ASP A N 1
ATOM 1986 C CA . ASP A 1 254 ? 15.227 -17.025 -3.977 1.00 85.62 254 ASP A CA 1
ATOM 1987 C C . ASP A 1 254 ? 14.001 -17.063 -4.881 1.00 85.62 254 ASP A C 1
ATOM 1989 O O . ASP A 1 254 ? 13.805 -17.991 -5.672 1.00 85.62 254 ASP A O 1
ATOM 1993 N N . VAL A 1 255 ? 13.158 -16.052 -4.743 1.00 82.75 255 VAL A N 1
ATOM 1994 C CA . VAL A 1 255 ? 11.947 -15.904 -5.538 1.00 82.75 255 VAL A CA 1
ATOM 1995 C C . VAL A 1 255 ? 12.176 -14.779 -6.537 1.00 82.75 255 VAL A C 1
ATOM 1997 O O . VAL A 1 255 ? 12.514 -13.680 -6.103 1.00 82.75 255 VAL A O 1
ATOM 2000 N N . PRO A 1 256 ? 12.013 -15.009 -7.855 1.00 87.19 256 PRO A N 1
ATOM 2001 C CA . PRO A 1 256 ? 12.248 -13.974 -8.854 1.00 87.19 256 PRO A CA 1
ATOM 2002 C C . PRO A 1 256 ? 11.346 -12.770 -8.598 1.00 87.19 256 PRO A C 1
ATOM 2004 O O . PRO A 1 256 ? 10.196 -12.910 -8.188 1.00 87.19 256 PRO A O 1
ATOM 2007 N N . LEU A 1 257 ? 11.862 -11.573 -8.851 1.00 88.62 257 LEU A N 1
ATOM 2008 C CA . LEU A 1 257 ? 11.104 -10.358 -8.611 1.00 88.62 257 LEU A CA 1
ATOM 2009 C C . LEU A 1 257 ? 9.907 -10.267 -9.577 1.00 88.62 257 LEU A C 1
ATOM 2011 O O . LEU A 1 257 ? 10.086 -10.234 -10.793 1.00 88.62 257 LEU A O 1
ATOM 2015 N N . SER A 1 258 ? 8.687 -10.224 -9.041 1.00 90.31 258 SER A N 1
ATOM 2016 C CA . SER A 1 258 ? 7.450 -10.047 -9.810 1.00 90.31 258 SER A CA 1
ATOM 2017 C C . SER A 1 258 ? 6.389 -9.344 -8.965 1.00 90.31 258 SER A C 1
ATOM 2019 O O . SER A 1 258 ? 6.475 -9.353 -7.738 1.00 90.31 258 SER A O 1
ATOM 2021 N N . VAL A 1 259 ? 5.385 -8.749 -9.618 1.00 85.50 259 VAL A N 1
ATOM 2022 C CA . VAL A 1 259 ? 4.274 -8.077 -8.922 1.00 85.50 259 VAL A CA 1
ATOM 2023 C C . VAL A 1 259 ? 3.558 -9.054 -7.991 1.00 85.50 259 VAL A C 1
ATOM 2025 O O . VAL A 1 259 ? 3.423 -8.759 -6.810 1.00 85.50 259 VAL A O 1
ATOM 2028 N N . ASP A 1 260 ? 3.189 -10.236 -8.488 1.00 86.75 260 ASP A N 1
ATOM 2029 C CA . ASP A 1 260 ? 2.429 -11.232 -7.723 1.00 86.75 260 ASP A CA 1
ATOM 2030 C C . ASP A 1 260 ? 3.157 -11.685 -6.455 1.00 86.75 260 ASP A C 1
ATOM 2032 O O . ASP A 1 260 ? 2.532 -11.912 -5.424 1.00 86.75 260 ASP A O 1
ATOM 2036 N N . LEU A 1 261 ? 4.485 -11.796 -6.508 1.00 83.56 261 LEU A N 1
ATOM 2037 C CA . LEU A 1 261 ? 5.286 -12.284 -5.383 1.00 83.56 261 LEU A CA 1
ATOM 2038 C C . LEU A 1 261 ? 5.571 -11.192 -4.349 1.00 83.56 261 LEU A C 1
ATOM 2040 O O . LEU A 1 261 ? 5.760 -11.513 -3.182 1.00 83.56 261 LEU A O 1
ATOM 2044 N N . CYS A 1 262 ? 5.542 -9.917 -4.743 1.00 82.31 262 CYS A N 1
ATOM 2045 C CA . CYS A 1 262 ? 5.560 -8.800 -3.796 1.00 82.31 262 CYS A CA 1
ATOM 2046 C C . CYS A 1 262 ? 4.239 -8.660 -3.013 1.00 82.31 262 CYS A C 1
ATOM 2048 O O . CYS A 1 262 ? 4.198 -7.934 -2.023 1.00 82.31 262 CYS A O 1
ATOM 2050 N N . LEU A 1 263 ? 3.155 -9.306 -3.459 1.00 84.38 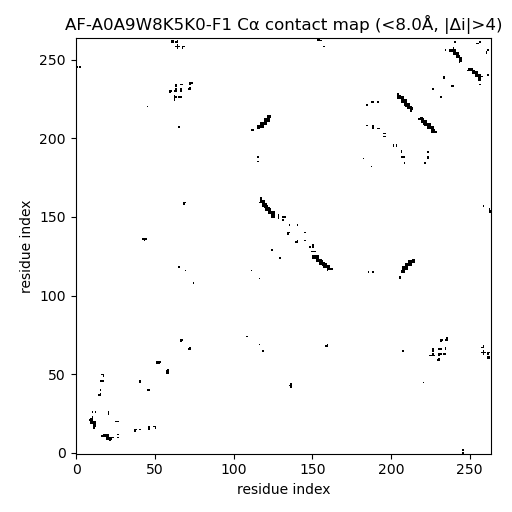263 LEU A N 1
ATOM 2051 C CA . LEU A 1 263 ? 1.843 -9.259 -2.802 1.00 84.38 263 LEU A CA 1
ATOM 2052 C C . LEU A 1 263 ? 1.576 -10.453 -1.864 1.00 84.38 263 LEU A C 1
ATOM 2054 O O . LEU A 1 263 ? 0.573 -10.429 -1.148 1.00 84.38 263 LEU A O 1
ATOM 2058 N N . GLN A 1 264 ? 2.439 -11.479 -1.879 1.00 78.62 264 GLN A N 1
ATOM 2059 C CA . GLN A 1 264 ? 2.311 -12.720 -1.093 1.00 78.62 264 GLN A CA 1
ATOM 2060 C C . GLN A 1 264 ? 2.925 -12.628 0.304 1.00 78.62 264 GLN A C 1
ATOM 2062 O O . GLN A 1 264 ? 2.340 -13.257 1.219 1.00 78.62 264 GLN A O 1
#

Secondary structure (DSSP, 8-state):
----------EE-TTTS--EESSHHHHHHHHHHHHHHHS----HHHHHHHHHHT-HHHHHHHHHHHHHHTTHHHHHH-SPPPP------SSHHHHHHHHHHHHHHS--TT-TTTS-EEEEEEEEE-TTHHHHHHHHHHT-S-HHHHTT----EEEEEEEEPPTT-----TTS--S---------HHHHHHHHHHHHHH-TTS----EEEEEEEEGGGTEEEEEEEE--HHHHHHHHTT--EEEE-SSSTT-EEEE---HHHHT-

Organism: NCBI:txid84603

Sequence (264 aa):
MFVVHKAELFVRNFACKMAMYCSRECQKKDWPGHKQSCKEETSPIPRLLSGFMANPVLNLDLQTALAIMFNIATMATNPPPPFRPEDEVDQKAEAKAYQLALEAARPNPGNWDEVPFIAKCTVDLEPCDYNDVNRVLSGDVTDAECSTIQGRLYLRDLCPSEFSAPPISPASISGSRPPYQGKTRLELWRNAKTFRDQNPNQSKYPICLLDFVIPDANQLLTFVVPILSPAIVCVQEGRGCMFESAMMPGLRWDVPLSVDLCLQ

Foldseek 3Di:
DDDDPDDDDWDADLQQSQDTHNDPVRCVVCCVVVVVVSPDPLFCVCSVVSVQCPRPLLLLLQLLLLCVQLVVLVLPPDDDDPDDDDDDDDVCPVVVVVVVVVVVPRDPSPPLVVDAFEKEWEKDWDPVLVVVSVCVNVVVADSVRVVVRDTDIARDDIHTDDPPDDPDPPPPDPDDDDPPVDDDPVVLVVVVSVVQVVDPPRDPFRWHWYWYQHPVVRDTDIDIRTNHPVSSVCVNVQQADWDADPVDGPDIDGDGDHSVRSRD

pLDDT: mean 75.31, std 17.88, range [22.8, 95.31]

Nearest PDB structures (foldseek):
  3h4r-assembly1_A  TM=4.649E-01  e=8.643E+00  Escherichia coli K-12

InterPro domains:
  IPR002893 Zinc finger, MYND-type [PF01753] (15-38)
  IPR002893 Zinc finger, MYND-type [PS50865] (16-38)

Solvent-accessible surface area (backbone atoms only — not comparable to full-atom values): 16222 Å² total; per-residue (Å²): 125,88,81,81,76,82,72,76,82,59,42,59,40,84,89,60,60,77,55,76,23,88,36,70,66,56,42,62,71,44,36,79,66,45,57,69,73,54,60,78,77,81,55,46,61,61,49,53,51,50,54,49,60,67,33,70,65,61,34,41,31,45,30,28,25,50,31,60,75,69,46,46,40,67,57,74,72,55,81,82,77,83,85,74,83,87,83,84,87,76,71,47,63,63,55,47,51,52,48,48,50,51,57,71,68,44,72,67,78,88,45,72,89,80,49,77,46,37,34,35,32,38,43,45,63,45,82,81,32,47,58,58,50,48,28,56,46,75,61,75,48,53,78,73,54,60,72,68,65,76,72,59,80,41,57,76,45,79,43,84,40,75,92,76,70,70,76,76,74,89,85,81,66,99,60,86,71,77,83,76,82,65,71,54,72,66,52,54,50,51,52,51,48,53,54,46,74,73,34,87,87,51,70,96,53,56,56,31,38,39,32,39,32,31,78,93,72,76,43,77,47,79,42,84,44,70,40,49,67,70,27,36,49,38,59,66,70,58,55,38,54,77,48,65,40,83,92,43,80,89,46,66,50,82,38,77,66,47,54,73,65,42,48,109

Mean predicted aligned error: 11.97 Å